Protein AF-A0A318SKE9-F1 (afdb_monomer)

Sequence (358 aa):
MLWLPKTLLYLGLALLLGGAVFRRFVSPEPRSPLRPLVVGALLVVVGALGTVTLTLSDLLGPFGLADFAEYLLSSSGGTAVLATLALTAAVLAFEGQPVRTWIPTGVAGALLLASVAEQGHGRQSILLLGLHVVHLAAMTAWIGAVVFLVGFPRDEATFWRGVERLSNLGLCSVAVLVATGLAATVLALPGVGALTGSTYGLALLVKLGFFGGVLLLAALNKLDFLKRRKLPQLRGALRVEAALLVSVLASSGVLATTAPPEVPAAALVTPFETTLGGRPVRGEFSLEPGGVLSARIEAEHAPSAVLHMTEHTMPPIQLTFTRTGSVYTARTRLWMSGAWKATVRVNDTATDVPLNVR

Secondary structure (DSSP, 8-state):
-THHHHHHHHHHHHHHHHHHHIIIII-SSTT--SHHHHHHHHHHHHHHHHHHHHHHHHHHSS--HHHHHHHHHHSHHHHHHHHHHHHHHHHHHHHTS-GGGHHHHHHHHHHHHHHHHHTTSSS--HHHHHHHHHHHHHHHHHHHHHHHHHHS---HHHHHHHHHHHHHHHHHHHHHHHHHHHHHHHHH-SSTTHHHHSHHHHHHHHHHHHHHHHHHHHHHHHHHHTT---HHHHHHHHHHHHHHHHHHHHHHHHHTTSPPP------EEEEEEEEETTEEEEEEEEEETTTEEEEEEE-SS--EEEEEESSS----EEEPPEEETTEEEEEEE--S-EEEEEEEEETTEEEEEEEEE-

pLDDT: mean 87.79, std 9.61, range [46.25, 98.12]

Solvent-accessible surface area (backbone atoms only — not comparable to full-atom values): 18666 Å² total; per-residue (Å²): 127,63,28,56,24,44,21,34,25,52,52,7,42,16,29,30,54,0,39,52,43,23,47,74,70,30,47,85,52,94,74,69,77,64,65,55,32,53,52,8,42,51,28,31,49,50,10,48,53,42,41,53,53,53,52,46,40,74,73,65,45,89,76,55,73,64,59,54,49,46,42,34,72,75,33,75,57,23,44,26,44,52,47,31,52,55,26,46,52,50,33,55,56,36,69,76,46,64,83,86,36,53,63,63,31,52,51,31,48,54,52,28,40,44,26,54,49,50,61,70,41,73,100,67,57,72,67,57,50,49,41,46,28,53,31,50,50,30,49,16,40,36,50,11,34,48,44,56,61,67,74,46,93,67,58,69,71,56,44,52,54,27,50,57,42,44,51,57,49,36,52,57,20,49,54,48,38,51,56,38,48,51,53,50,47,61,74,49,42,82,46,78,66,44,39,80,72,31,73,33,22,46,36,47,50,53,28,49,51,35,49,50,50,36,51,52,51,52,51,52,50,54,58,40,56,77,74,55,87,52,65,71,60,53,54,52,51,48,48,54,40,37,52,34,51,52,50,31,40,44,34,43,13,43,38,69,65,40,70,63,58,84,52,80,60,78,45,56,68,48,72,50,76,49,69,44,83,90,36,77,35,41,33,35,36,34,38,36,82,92,34,36,37,35,38,43,36,39,36,94,61,79,64,44,36,37,38,38,58,74,82,52,96,67,86,68,47,74,54,67,65,49,78,58,89,58,34,33,37,29,74,51,74,48,93,67,70,45,51,31,35,37,41,39,28,38,84,98,29,75,48,79,44,81,41,81,43,123

Radius of gyration: 26.22 Å; Cα contacts (8 Å, |Δi|>4): 534; chains: 1; bounding box: 71×37×75 Å

Structure (mmCIF, N/CA/C/O backbone):
data_AF-A0A318SKE9-F1
#
_entry.id   AF-A0A318SKE9-F1
#
loop_
_atom_site.group_PDB
_atom_site.id
_atom_site.type_symbol
_atom_site.label_atom_id
_atom_site.label_alt_id
_atom_site.label_comp_id
_atom_site.label_asym_id
_atom_site.label_entity_id
_atom_site.label_seq_id
_atom_site.pdbx_PDB_ins_code
_atom_site.Cartn_x
_atom_site.Cartn_y
_atom_site.Cartn_z
_atom_site.occupancy
_atom_site.B_iso_or_equiv
_atom_site.auth_seq_id
_atom_site.auth_comp_id
_atom_site.auth_asym_id
_atom_site.auth_atom_id
_atom_site.pdbx_PDB_model_num
ATOM 1 N N . MET A 1 1 ? 2.023 -15.550 -7.273 1.00 72.31 1 MET A N 1
ATOM 2 C CA . MET A 1 1 ? 1.195 -15.624 -6.036 1.00 72.31 1 MET A CA 1
ATOM 3 C C . MET A 1 1 ? 1.460 -14.471 -5.048 1.00 72.31 1 MET A C 1
ATOM 5 O O . MET A 1 1 ? 1.057 -14.542 -3.893 1.00 72.31 1 MET A O 1
ATOM 9 N N . LEU A 1 2 ? 2.072 -13.365 -5.490 1.00 85.19 2 LEU A N 1
ATOM 10 C CA . LEU A 1 2 ? 2.568 -12.294 -4.609 1.00 85.19 2 LEU A CA 1
ATOM 11 C C . LEU A 1 2 ? 1.478 -11.444 -3.926 1.00 85.19 2 LEU A C 1
ATOM 13 O O . LEU A 1 2 ? 1.755 -10.760 -2.940 1.00 85.19 2 LEU A O 1
ATOM 17 N N . TRP A 1 3 ? 0.236 -11.481 -4.418 1.00 89.38 3 TRP A N 1
ATOM 18 C CA . TRP A 1 3 ? -0.854 -10.651 -3.897 1.00 89.38 3 TRP A CA 1
ATOM 19 C C . TRP A 1 3 ? -1.235 -10.993 -2.448 1.00 89.38 3 TRP A C 1
ATOM 21 O O . TRP A 1 3 ? -1.651 -10.106 -1.699 1.00 89.38 3 TRP A O 1
ATOM 31 N N . LEU A 1 4 ? -1.072 -12.255 -2.026 1.00 94.50 4 LEU A N 1
ATOM 32 C CA . LEU A 1 4 ? -1.440 -12.697 -0.680 1.00 94.50 4 LEU A CA 1
ATOM 33 C C . LEU A 1 4 ? -0.503 -12.099 0.390 1.00 94.50 4 LEU A C 1
ATOM 35 O O . LEU A 1 4 ? -1.019 -11.419 1.279 1.00 94.50 4 LEU A O 1
ATOM 39 N N . PRO A 1 5 ? 0.840 -12.228 0.306 1.00 95.00 5 PRO A N 1
ATOM 40 C CA . PRO A 1 5 ? 1.744 -11.542 1.234 1.00 95.00 5 PRO A CA 1
ATOM 41 C C . PRO A 1 5 ? 1.544 -10.024 1.289 1.00 95.00 5 PRO A C 1
ATOM 43 O O . PRO A 1 5 ? 1.528 -9.453 2.379 1.00 95.00 5 PRO A O 1
ATOM 46 N N . LYS A 1 6 ? 1.306 -9.364 0.146 1.00 92.69 6 LYS A N 1
ATOM 47 C CA . LYS A 1 6 ? 1.011 -7.920 0.114 1.00 92.69 6 LYS A CA 1
ATOM 48 C C . LYS A 1 6 ? -0.302 -7.581 0.825 1.00 92.69 6 LYS A C 1
ATOM 50 O O . LYS A 1 6 ? -0.364 -6.599 1.559 1.00 92.69 6 LYS A O 1
ATOM 55 N N . THR A 1 7 ? -1.329 -8.416 0.679 1.00 95.25 7 THR A N 1
ATOM 56 C CA . THR A 1 7 ? -2.597 -8.255 1.409 1.00 95.25 7 THR A CA 1
ATOM 57 C C . THR A 1 7 ? -2.394 -8.394 2.917 1.00 95.25 7 THR A C 1
ATOM 59 O O . THR A 1 7 ? -2.885 -7.559 3.677 1.00 95.25 7 THR A O 1
ATOM 62 N N . LEU A 1 8 ? -1.637 -9.407 3.358 1.00 97.06 8 LEU A N 1
ATOM 63 C CA . LEU A 1 8 ? -1.304 -9.600 4.774 1.00 97.06 8 LEU A CA 1
ATOM 64 C C . LEU A 1 8 ? -0.514 -8.410 5.326 1.00 97.06 8 LEU A C 1
ATOM 66 O O . LEU A 1 8 ? -0.826 -7.929 6.412 1.00 97.06 8 LEU A O 1
ATOM 70 N N . LEU A 1 9 ? 0.441 -7.887 4.553 1.00 96.44 9 LEU A N 1
ATOM 71 C CA . LEU A 1 9 ? 1.212 -6.699 4.910 1.00 96.44 9 LEU A CA 1
ATOM 72 C C . LEU A 1 9 ? 0.300 -5.483 5.133 1.00 96.44 9 LEU A C 1
ATOM 74 O O . LEU A 1 9 ? 0.380 -4.839 6.177 1.00 96.44 9 LEU A O 1
ATOM 78 N N . TYR A 1 10 ? -0.609 -5.189 4.198 1.00 96.50 10 TYR A N 1
ATOM 79 C CA . TYR A 1 10 ? -1.535 -4.057 4.324 1.00 96.50 10 TYR A CA 1
ATOM 80 C C . TYR A 1 10 ? -2.538 -4.226 5.469 1.00 96.50 10 TYR A C 1
ATOM 82 O O . TYR A 1 10 ? -2.797 -3.267 6.200 1.00 96.50 10 TYR A O 1
ATOM 90 N N . LEU A 1 11 ? -3.067 -5.436 5.669 1.00 96.94 11 LEU A N 1
ATOM 91 C CA . LEU A 1 11 ? -3.945 -5.739 6.800 1.00 96.94 11 LEU A CA 1
ATOM 92 C C . LEU A 1 11 ? -3.201 -5.591 8.134 1.00 96.94 11 LEU A C 1
ATOM 94 O O . LEU A 1 11 ? -3.730 -5.013 9.083 1.00 96.94 11 LEU A O 1
ATOM 98 N N . GLY A 1 12 ? -1.955 -6.061 8.186 1.00 97.62 12 GLY A N 1
ATOM 99 C CA . GLY A 1 12 ? -1.084 -5.928 9.342 1.00 97.62 12 GLY A CA 1
ATOM 100 C C . GLY A 1 12 ? -0.808 -4.470 9.704 1.00 97.62 12 GLY A C 1
ATOM 101 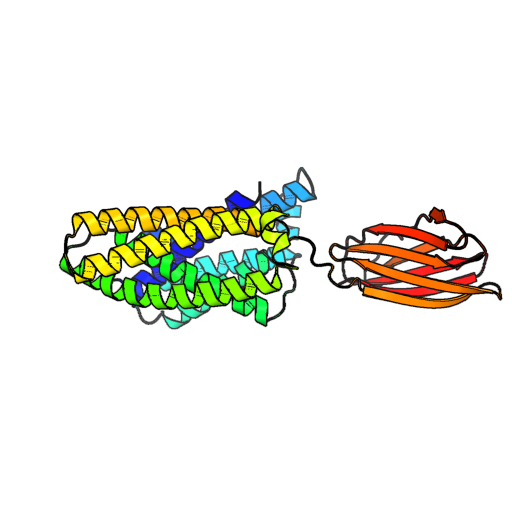O O . GLY A 1 12 ? -0.963 -4.090 10.865 1.00 97.62 12 GLY A O 1
ATOM 102 N N . LEU A 1 13 ? -0.495 -3.630 8.711 1.00 97.69 13 LEU A N 1
ATOM 103 C CA . LEU A 1 13 ? -0.314 -2.188 8.901 1.00 97.69 13 LEU A CA 1
ATOM 104 C C . LEU A 1 13 ? -1.590 -1.508 9.409 1.00 97.69 13 LEU A C 1
ATOM 106 O O . LEU A 1 13 ? -1.520 -0.696 10.333 1.00 97.69 13 LEU A O 1
ATOM 110 N N . ALA A 1 14 ? -2.753 -1.849 8.846 1.00 96.88 14 ALA A N 1
ATOM 111 C CA . ALA A 1 14 ? -4.034 -1.300 9.288 1.00 96.88 14 ALA A CA 1
ATOM 112 C C . ALA A 1 14 ? -4.342 -1.670 10.748 1.00 96.88 14 ALA A C 1
ATOM 114 O O . ALA A 1 14 ? -4.822 -0.830 11.509 1.00 96.88 14 ALA A O 1
ATOM 115 N N . LEU A 1 15 ? -4.019 -2.894 11.174 1.00 96.12 15 LEU A N 1
ATOM 116 C CA . LEU A 1 15 ? -4.206 -3.319 12.561 1.00 96.12 15 LEU A CA 1
ATOM 117 C C . LEU A 1 15 ? -3.187 -2.693 13.522 1.00 96.12 15 LEU A C 1
ATOM 119 O O . LEU A 1 15 ? -3.564 -2.259 14.610 1.00 96.12 15 LEU A O 1
ATOM 123 N N . LEU A 1 16 ? -1.913 -2.629 13.134 1.00 96.81 16 LEU A N 1
ATOM 124 C CA . LEU A 1 16 ? -0.840 -2.100 13.974 1.00 96.81 16 LEU A CA 1
ATOM 125 C C . LEU A 1 16 ? -0.928 -0.574 14.109 1.00 96.81 16 LEU A C 1
ATOM 127 O O . LEU A 1 16 ? -1.117 -0.056 15.210 1.00 96.81 16 LEU A O 1
ATOM 131 N N . LEU A 1 17 ? -0.818 0.147 12.991 1.00 96.56 17 LEU A N 1
ATOM 132 C CA . LEU A 1 17 ? -0.795 1.612 12.979 1.00 96.56 17 LEU A CA 1
ATOM 133 C C . LEU A 1 17 ? -2.188 2.192 13.193 1.00 96.56 17 LEU A C 1
ATOM 135 O O . LEU A 1 17 ? -2.357 3.137 13.959 1.00 96.56 17 LEU A O 1
ATOM 139 N N . GLY A 1 18 ? -3.208 1.595 12.583 1.00 94.44 18 GLY A N 1
ATOM 140 C CA . GLY A 1 18 ? -4.581 2.021 12.811 1.00 94.44 18 GLY A CA 1
ATOM 141 C C . GLY A 1 18 ? -5.070 1.714 14.229 1.00 94.44 18 GLY A C 1
ATOM 142 O O . GLY A 1 18 ? -5.798 2.517 14.807 1.00 94.44 18 GLY A O 1
ATOM 143 N N . GLY A 1 19 ? -4.596 0.628 14.850 1.00 92.38 19 GLY A N 1
ATOM 144 C CA . GLY A 1 19 ? -4.799 0.359 16.275 1.00 92.38 19 GLY A CA 1
ATOM 145 C C . GLY A 1 19 ? -4.128 1.393 17.182 1.00 92.38 19 GLY A C 1
ATOM 146 O O . GLY A 1 19 ? -4.748 1.872 18.133 1.00 92.38 19 GLY A O 1
ATOM 147 N N . ALA A 1 20 ? -2.893 1.791 16.863 1.00 92.44 20 ALA A N 1
ATOM 148 C CA . ALA A 1 20 ? -2.175 2.872 17.544 1.00 92.44 20 ALA A CA 1
ATOM 149 C C . ALA A 1 20 ? -2.909 4.224 17.430 1.00 92.44 20 ALA A C 1
ATOM 151 O O . ALA A 1 20 ? -3.081 4.937 18.424 1.00 92.44 20 ALA A O 1
ATOM 152 N N . VAL A 1 21 ? -3.406 4.563 16.235 1.00 92.56 21 VAL A N 1
ATOM 153 C CA . VAL A 1 21 ? -4.233 5.759 16.005 1.00 92.56 21 VAL A CA 1
ATOM 154 C C . VAL A 1 21 ? -5.536 5.669 16.796 1.00 92.56 21 VAL A C 1
ATOM 156 O O . VAL A 1 21 ? -5.894 6.609 17.508 1.00 92.56 21 VAL A O 1
ATOM 159 N N . PHE A 1 22 ? -6.223 4.526 16.734 1.00 91.50 22 PHE A N 1
ATOM 160 C CA . PHE A 1 22 ? -7.468 4.307 17.458 1.00 91.50 22 PHE A CA 1
ATOM 161 C C . PHE A 1 22 ? -7.273 4.509 18.963 1.00 91.50 22 PHE A C 1
ATOM 163 O O . PHE A 1 22 ? -8.028 5.253 19.581 1.00 91.50 22 PHE A O 1
ATOM 170 N N . ARG A 1 23 ? -6.234 3.906 19.549 1.00 88.75 23 ARG A N 1
ATOM 171 C CA . ARG A 1 23 ? -5.889 4.023 20.976 1.00 88.75 23 ARG A CA 1
ATOM 172 C C . ARG A 1 23 ? -5.718 5.462 21.440 1.00 88.75 23 ARG A C 1
ATOM 174 O O . ARG A 1 23 ? -6.175 5.794 22.528 1.00 88.75 23 ARG A O 1
ATOM 181 N N . ARG A 1 24 ? -5.051 6.293 20.636 1.00 87.06 24 ARG A N 1
ATOM 182 C CA . ARG A 1 24 ? -4.678 7.658 21.029 1.00 87.06 24 ARG A CA 1
ATOM 183 C C . ARG A 1 24 ? -5.735 8.706 20.706 1.00 87.06 24 ARG A C 1
ATOM 185 O O . ARG A 1 24 ? -5.899 9.643 21.478 1.00 87.06 24 ARG A O 1
ATOM 192 N N . PHE A 1 25 ? -6.433 8.562 19.581 1.00 87.69 25 PHE A N 1
ATOM 193 C CA . PHE A 1 25 ? -7.265 9.637 19.032 1.00 87.69 25 PHE A CA 1
ATOM 194 C C . PHE A 1 25 ? -8.758 9.306 18.986 1.00 87.69 25 PHE A C 1
ATOM 196 O O . PHE A 1 25 ? -9.581 10.219 18.999 1.00 87.69 25 PHE A O 1
ATOM 203 N N . VAL A 1 26 ? -9.133 8.023 18.960 1.00 87.75 26 VAL A N 1
ATOM 204 C CA . VAL A 1 26 ? -10.538 7.606 18.799 1.00 87.75 26 VAL A CA 1
ATOM 205 C C . VAL A 1 26 ? -11.100 7.044 20.100 1.00 87.75 26 VAL A C 1
ATOM 207 O O . VAL A 1 26 ? -12.134 7.515 20.574 1.00 87.75 26 VAL A O 1
ATOM 210 N N . SER A 1 27 ? -10.400 6.090 20.714 1.00 83.19 27 SER A N 1
ATOM 211 C CA . SER A 1 27 ? -10.796 5.428 21.953 1.00 83.19 27 SER A CA 1
ATOM 212 C C . SER A 1 27 ? -11.010 6.454 23.069 1.00 83.19 27 SER A C 1
ATOM 214 O O . SER A 1 27 ? -10.100 7.220 23.390 1.00 83.19 27 SER A O 1
ATOM 216 N N . PRO A 1 28 ? -12.195 6.487 23.696 1.00 70.88 28 PRO A N 1
ATOM 217 C CA . PRO A 1 28 ? -12.402 7.264 24.914 1.00 70.88 28 PRO A CA 1
ATOM 218 C C . PRO A 1 28 ? -11.744 6.603 26.134 1.00 70.88 28 PRO A C 1
ATOM 220 O O . PRO A 1 28 ? -11.578 7.252 27.163 1.00 70.88 28 PRO A O 1
ATOM 223 N N . GLU A 1 29 ? -11.379 5.323 26.020 1.00 72.50 29 GLU A N 1
ATOM 224 C CA . GLU A 1 29 ? -10.747 4.540 27.077 1.00 72.50 29 GLU A CA 1
ATOM 225 C C . GLU A 1 29 ? -9.224 4.449 26.874 1.00 72.50 29 GLU A C 1
ATOM 227 O O . GLU A 1 29 ? -8.785 4.081 25.777 1.00 72.50 29 GLU A O 1
ATOM 232 N N . PRO A 1 30 ? -8.406 4.685 27.920 1.00 58.12 30 PRO A N 1
ATOM 233 C CA . PRO A 1 30 ? -6.942 4.674 27.819 1.00 58.12 30 PRO A CA 1
ATOM 234 C C . PRO A 1 30 ? -6.309 3.305 27.513 1.00 58.12 30 PRO A C 1
ATOM 236 O O . PRO A 1 30 ? -5.123 3.243 27.198 1.00 58.12 30 PRO A O 1
ATOM 239 N N . ARG A 1 31 ? -7.046 2.192 27.659 1.00 63.34 31 ARG A N 1
ATOM 240 C CA . ARG A 1 31 ? -6.479 0.829 27.648 1.00 63.34 31 ARG A CA 1
ATOM 241 C C . ARG A 1 31 ? -7.266 -0.153 26.781 1.00 63.34 31 ARG A C 1
ATOM 243 O O . ARG A 1 31 ? -7.686 -1.205 27.251 1.00 63.34 31 ARG A O 1
ATOM 250 N N . SER A 1 32 ? -7.419 0.141 25.490 1.00 68.50 32 SER A N 1
ATOM 251 C CA . SER A 1 32 ? -7.791 -0.932 24.552 1.00 68.50 32 SER A CA 1
ATOM 252 C C . SER A 1 32 ? -6.717 -2.047 24.572 1.00 68.50 32 SER A C 1
ATOM 254 O O . SER A 1 32 ? -5.566 -1.785 24.944 1.00 68.50 32 SER A O 1
ATOM 256 N N . PRO A 1 33 ? -7.040 -3.306 24.243 1.00 77.75 33 PRO A N 1
ATOM 257 C CA . PRO A 1 33 ? -6.072 -4.397 24.336 1.00 77.75 33 PRO A CA 1
ATOM 258 C C . PRO A 1 33 ? -4.966 -4.274 23.279 1.00 77.75 33 PRO A C 1
ATOM 260 O O . PRO A 1 33 ? -5.215 -3.883 22.143 1.00 77.75 33 PRO A O 1
ATOM 263 N N . LEU A 1 34 ? -3.737 -4.661 23.641 1.00 85.44 34 LEU A N 1
ATOM 264 C CA . LEU A 1 34 ? -2.585 -4.696 22.723 1.00 85.44 34 LEU A CA 1
ATOM 265 C C . LEU A 1 34 ? -2.624 -5.886 21.751 1.00 85.44 34 LEU A C 1
ATOM 267 O O . LEU A 1 34 ? -1.946 -5.870 20.729 1.00 85.44 34 LEU A O 1
ATOM 271 N N . ARG A 1 35 ? -3.428 -6.919 22.044 1.00 89.56 35 ARG A N 1
ATOM 272 C CA . ARG A 1 35 ? -3.473 -8.174 21.272 1.00 89.56 35 ARG A CA 1
ATOM 273 C C . ARG A 1 35 ? -3.639 -7.975 19.754 1.00 89.56 35 ARG A C 1
ATOM 275 O O . ARG A 1 35 ? -2.890 -8.607 19.018 1.00 89.56 35 ARG A O 1
ATOM 282 N N . PRO A 1 36 ? -4.531 -7.106 19.244 1.00 90.50 36 PRO A N 1
ATOM 283 C CA . PRO A 1 36 ? -4.676 -6.936 17.797 1.00 90.50 36 PRO A CA 1
ATOM 284 C C . PRO A 1 36 ? -3.505 -6.200 17.158 1.00 90.50 36 PRO A C 1
A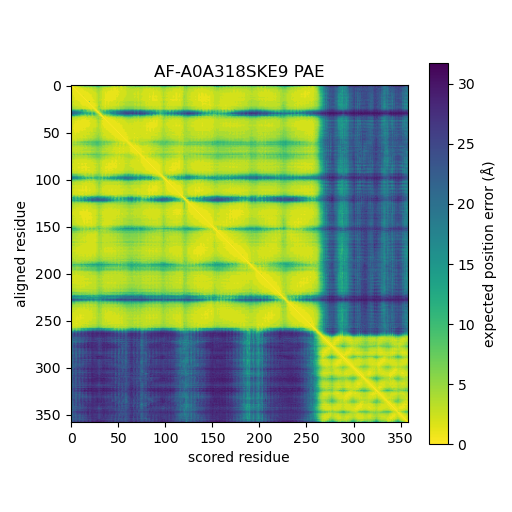TOM 286 O O . PRO A 1 36 ? -3.245 -6.418 15.983 1.00 90.50 36 PRO A O 1
ATOM 289 N N . LEU A 1 37 ? -2.789 -5.359 17.913 1.00 93.50 37 LEU A N 1
ATOM 290 C CA . LEU A 1 37 ? -1.568 -4.730 17.416 1.00 93.50 37 LEU A CA 1
ATOM 291 C C . LEU A 1 37 ? -0.489 -5.799 17.228 1.00 93.50 37 LEU A C 1
ATOM 293 O O . LEU A 1 37 ? 0.197 -5.790 16.214 1.00 93.50 37 LEU A O 1
ATOM 297 N N . VAL A 1 38 ? -0.387 -6.759 18.158 1.00 95.56 38 VAL A N 1
ATOM 298 C CA . VAL A 1 38 ? 0.517 -7.915 18.028 1.00 95.56 38 VAL A CA 1
ATOM 299 C C . VAL A 1 38 ? 0.139 -8.772 16.820 1.00 95.56 38 VAL A C 1
ATOM 301 O O . VAL A 1 38 ? 1.012 -9.122 16.033 1.00 95.56 38 VAL A O 1
ATOM 304 N N . VAL A 1 39 ? -1.152 -9.056 16.617 1.00 96.25 39 VAL A N 1
ATOM 305 C CA . VAL A 1 39 ? -1.626 -9.745 15.401 1.00 96.25 39 VAL A CA 1
ATOM 306 C C . VAL A 1 39 ? -1.259 -8.945 14.148 1.00 96.25 39 VAL A C 1
ATOM 308 O O . VAL A 1 39 ? -0.741 -9.515 13.194 1.00 96.25 39 VAL A O 1
ATOM 311 N N . GLY A 1 40 ? -1.462 -7.626 14.164 1.00 97.06 40 GLY A N 1
ATOM 312 C CA . GLY A 1 40 ? -1.077 -6.737 13.072 1.00 97.06 40 GLY A CA 1
ATOM 313 C C . GLY A 1 40 ? 0.415 -6.809 12.754 1.00 97.06 40 GLY A C 1
ATOM 314 O O . GLY A 1 40 ? 0.789 -6.997 11.602 1.00 97.06 40 GLY A O 1
ATOM 315 N N . ALA A 1 41 ? 1.269 -6.753 13.773 1.00 97.56 41 ALA A N 1
ATOM 316 C CA . ALA A 1 41 ? 2.710 -6.898 13.615 1.00 97.56 41 ALA A CA 1
ATOM 317 C C . ALA A 1 41 ? 3.104 -8.265 13.044 1.00 97.56 41 ALA A C 1
ATOM 319 O O . ALA A 1 41 ? 3.904 -8.318 12.115 1.00 97.56 41 ALA A O 1
ATOM 320 N N . LEU A 1 42 ? 2.516 -9.362 13.532 1.00 98.06 42 LEU A N 1
ATOM 321 C CA . LEU A 1 42 ? 2.765 -10.698 12.980 1.00 98.06 42 LEU A CA 1
ATOM 322 C C . LEU A 1 42 ? 2.378 -10.775 11.498 1.00 98.06 42 LEU A C 1
ATOM 324 O O . LEU A 1 42 ? 3.135 -11.318 10.700 1.00 98.06 42 LEU A O 1
ATOM 328 N N . LEU A 1 43 ? 1.246 -10.181 11.110 1.00 98.12 43 LEU A N 1
ATOM 329 C CA . LEU A 1 43 ? 0.829 -10.103 9.709 1.00 98.12 43 LEU A CA 1
ATOM 330 C C . LEU A 1 43 ? 1.785 -9.259 8.856 1.00 98.12 43 LEU A C 1
ATOM 332 O O . LEU A 1 43 ? 2.063 -9.642 7.721 1.00 98.12 43 LEU A O 1
ATOM 336 N N . VAL A 1 44 ? 2.332 -8.161 9.394 1.00 98.06 44 VAL A N 1
ATOM 337 C CA . VAL A 1 44 ? 3.386 -7.379 8.722 1.00 98.06 44 VAL A CA 1
ATOM 338 C C . VAL A 1 44 ? 4.633 -8.232 8.503 1.00 98.06 44 VAL A C 1
ATOM 340 O O . VAL A 1 44 ? 5.139 -8.273 7.385 1.00 98.06 44 VAL A O 1
ATOM 343 N N . VAL A 1 45 ? 5.101 -8.951 9.529 1.00 97.44 45 VAL A N 1
ATOM 344 C CA . VAL A 1 45 ? 6.283 -9.824 9.432 1.00 97.44 45 VAL A CA 1
ATOM 345 C C . VAL A 1 45 ? 6.066 -10.922 8.390 1.00 97.44 45 VAL A C 1
ATOM 347 O O . VAL A 1 45 ? 6.888 -11.085 7.490 1.00 97.44 45 VAL A O 1
ATOM 350 N N . VAL A 1 46 ? 4.941 -11.638 8.468 1.00 97.62 46 VAL A N 1
ATOM 351 C CA . VAL A 1 46 ? 4.600 -12.714 7.525 1.00 97.62 46 VAL A CA 1
ATOM 352 C C . VAL A 1 46 ? 4.432 -12.170 6.106 1.00 97.62 46 VAL A C 1
ATOM 354 O O . VAL A 1 46 ? 4.932 -12.772 5.160 1.00 97.62 46 VAL A O 1
ATOM 357 N N . GLY A 1 47 ? 3.777 -11.020 5.935 1.00 96.62 47 GLY A N 1
ATOM 358 C CA . GLY A 1 47 ? 3.597 -10.388 4.629 1.00 96.62 47 GLY A CA 1
ATOM 359 C C . GLY A 1 47 ? 4.912 -9.909 4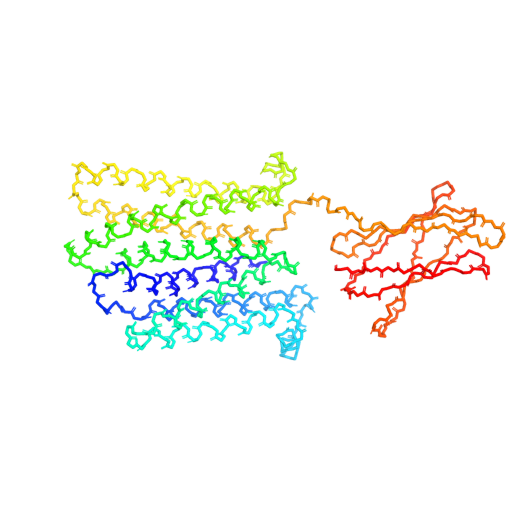.005 1.00 96.62 47 GLY A C 1
ATOM 360 O O . GLY A 1 47 ? 5.150 -10.131 2.816 1.00 96.62 47 GLY A O 1
ATOM 361 N N . ALA A 1 48 ? 5.796 -9.300 4.799 1.00 94.56 48 ALA A N 1
ATOM 362 C CA . ALA A 1 48 ? 7.093 -8.814 4.334 1.00 94.56 48 ALA A CA 1
ATOM 363 C C . ALA A 1 48 ? 8.035 -9.974 3.969 1.00 94.56 48 ALA A C 1
ATOM 365 O O . ALA A 1 48 ? 8.525 -10.039 2.841 1.00 94.56 48 ALA A O 1
ATOM 366 N N . LEU A 1 49 ? 8.222 -10.941 4.874 1.00 94.69 49 LEU A N 1
ATOM 367 C CA . LEU A 1 49 ? 9.073 -12.111 4.624 1.00 94.69 49 LEU A CA 1
ATOM 368 C C . LEU A 1 49 ? 8.494 -13.021 3.535 1.00 94.69 49 LEU A C 1
ATOM 370 O O . LEU A 1 49 ? 9.241 -13.543 2.709 1.00 94.69 49 LEU A O 1
ATOM 374 N N . GLY A 1 50 ? 7.169 -13.173 3.482 1.00 94.81 50 GLY A N 1
ATOM 375 C CA . GLY A 1 50 ? 6.487 -13.912 2.422 1.00 94.81 50 GLY A CA 1
ATOM 376 C C . GLY A 1 50 ? 6.686 -13.275 1.046 1.00 94.81 50 GLY A C 1
ATOM 377 O O . GLY A 1 50 ? 6.851 -13.995 0.067 1.00 94.81 50 GLY A O 1
ATOM 378 N N . THR A 1 51 ? 6.747 -11.939 0.969 1.00 91.12 51 THR A N 1
ATOM 379 C CA . THR A 1 51 ? 7.085 -11.239 -0.282 1.00 91.12 51 THR A CA 1
ATOM 380 C C . THR A 1 51 ? 8.501 -11.597 -0.727 1.00 91.12 51 THR A C 1
ATOM 382 O O . THR A 1 51 ? 8.674 -12.013 -1.864 1.00 91.12 51 THR A O 1
ATOM 385 N N . VAL A 1 52 ? 9.494 -11.522 0.166 1.00 91.25 52 VAL A N 1
ATOM 386 C CA . VAL A 1 52 ? 10.887 -11.900 -0.151 1.00 91.25 52 VAL A CA 1
ATOM 387 C C . VAL A 1 52 ? 10.987 -13.357 -0.597 1.00 91.25 52 VAL A C 1
ATOM 389 O O . VAL A 1 52 ? 11.596 -13.649 -1.619 1.00 91.25 52 VAL A O 1
ATOM 392 N N . THR A 1 53 ? 10.344 -14.258 0.145 1.00 92.44 53 THR A N 1
ATOM 393 C CA . THR A 1 53 ? 10.352 -15.704 -0.115 1.00 92.44 53 THR A CA 1
ATOM 394 C C . THR A 1 53 ? 9.815 -16.018 -1.508 1.00 92.44 53 THR A C 1
ATOM 396 O O . THR A 1 53 ? 10.452 -16.742 -2.267 1.00 92.44 53 THR A O 1
ATOM 399 N N . LEU A 1 54 ? 8.652 -15.462 -1.863 1.00 90.88 54 LEU A N 1
ATOM 400 C CA . LEU A 1 54 ? 8.054 -15.695 -3.176 1.00 90.88 54 LEU A CA 1
ATOM 401 C C . LEU A 1 54 ? 8.854 -15.022 -4.294 1.00 90.88 54 LEU A C 1
ATOM 403 O O . LEU A 1 54 ? 9.031 -15.633 -5.338 1.00 90.88 54 LEU A O 1
ATOM 407 N N . THR A 1 55 ? 9.392 -13.820 -4.067 1.00 87.06 55 THR A N 1
ATOM 408 C CA . THR A 1 55 ? 10.271 -13.160 -5.042 1.00 87.06 55 THR A CA 1
ATOM 409 C C . THR A 1 55 ? 11.517 -13.999 -5.324 1.00 87.06 55 THR A C 1
ATOM 411 O O . THR A 1 55 ? 11.854 -14.210 -6.481 1.00 87.06 55 THR A O 1
ATOM 414 N N . LEU A 1 56 ? 12.189 -14.522 -4.295 1.00 86.12 56 LEU A N 1
ATOM 415 C CA . LEU A 1 56 ? 13.361 -15.383 -4.481 1.00 86.12 56 LEU A CA 1
ATOM 416 C C . LEU A 1 56 ? 13.007 -16.709 -5.148 1.00 86.12 56 LEU A C 1
ATOM 418 O O . LEU A 1 56 ? 13.737 -17.147 -6.031 1.00 86.12 56 LEU A O 1
ATOM 422 N N . SER A 1 57 ? 11.871 -17.308 -4.786 1.00 88.88 57 SER A N 1
ATOM 423 C CA . SER A 1 57 ? 11.373 -18.513 -5.453 1.00 88.88 57 SER A CA 1
ATOM 424 C C . SER A 1 57 ? 11.113 -18.279 -6.942 1.00 88.88 57 SER A C 1
ATOM 426 O O . SER A 1 57 ? 11.427 -19.148 -7.751 1.00 88.88 57 SER A O 1
ATOM 428 N N . ASP A 1 58 ? 10.541 -17.127 -7.303 1.00 85.06 58 ASP A N 1
ATOM 429 C CA . ASP A 1 58 ? 10.256 -16.763 -8.694 1.00 85.06 58 ASP A CA 1
ATOM 430 C C . ASP A 1 58 ? 11.552 -16.455 -9.476 1.00 85.06 58 ASP A C 1
ATOM 432 O O . ASP A 1 58 ? 11.612 -16.697 -10.680 1.00 85.06 58 ASP A O 1
ATOM 436 N N . LEU A 1 59 ? 12.593 -15.938 -8.807 1.00 80.62 59 LEU A N 1
ATOM 437 C CA . LEU A 1 59 ? 13.866 -15.552 -9.430 1.00 80.62 59 LEU A CA 1
ATOM 438 C C . LEU A 1 59 ? 14.873 -16.702 -9.565 1.00 80.62 59 LEU A C 1
ATOM 440 O O . LEU A 1 59 ? 15.528 -16.819 -10.598 1.00 80.62 59 LEU A O 1
ATOM 444 N N . LEU A 1 60 ? 15.037 -17.509 -8.517 1.00 82.00 60 LEU A N 1
ATOM 445 C CA . LEU A 1 60 ? 16.115 -18.499 -8.393 1.00 82.00 60 LEU A CA 1
ATOM 446 C C . LEU A 1 60 ? 15.607 -19.948 -8.443 1.00 82.00 60 LEU A C 1
ATOM 448 O O . LEU A 1 60 ? 16.405 -20.872 -8.589 1.00 82.00 60 LEU A O 1
ATOM 452 N N . GLY A 1 61 ? 14.294 -20.174 -8.324 1.00 87.88 61 GLY A N 1
ATOM 453 C CA . GLY A 1 61 ? 13.750 -21.511 -8.094 1.00 87.88 61 GLY A CA 1
ATOM 454 C C . GLY A 1 61 ? 14.066 -21.986 -6.666 1.00 87.88 61 GLY A C 1
ATOM 455 O O . GLY A 1 61 ? 13.806 -21.244 -5.718 1.00 87.88 61 GLY A O 1
ATOM 456 N N . PRO A 1 62 ? 14.589 -23.211 -6.461 1.00 89.06 62 PRO A N 1
ATOM 457 C CA . PRO A 1 62 ? 15.052 -23.650 -5.145 1.00 89.06 62 PRO A CA 1
ATOM 458 C C . PRO A 1 62 ? 16.198 -22.763 -4.638 1.00 89.06 62 PRO A C 1
ATOM 460 O O . PRO A 1 62 ? 17.261 -22.718 -5.250 1.00 89.06 62 PRO A O 1
ATOM 463 N N . PHE A 1 63 ? 15.994 -22.093 -3.504 1.00 91.00 63 PHE A N 1
ATOM 464 C CA . PHE A 1 63 ? 16.988 -21.223 -2.871 1.00 91.00 63 PHE A CA 1
ATOM 465 C C . PHE A 1 63 ? 17.282 -21.668 -1.434 1.00 91.00 63 PHE A C 1
ATOM 467 O O . PHE A 1 63 ? 16.456 -22.308 -0.774 1.00 91.00 63 PHE A O 1
ATOM 474 N N . GLY A 1 64 ? 18.474 -21.333 -0.946 1.00 92.50 64 GLY A N 1
ATOM 475 C CA . GLY A 1 64 ? 18.923 -21.618 0.410 1.00 92.50 64 GLY A CA 1
ATOM 476 C C . GLY A 1 64 ? 18.839 -20.415 1.353 1.00 92.50 64 GLY A C 1
ATOM 477 O O . GLY A 1 64 ? 18.515 -19.288 0.981 1.00 92.50 64 GLY A O 1
ATOM 478 N N . LEU A 1 65 ? 19.202 -20.651 2.615 1.00 93.44 65 LEU A N 1
ATOM 479 C CA . LEU A 1 65 ? 19.312 -19.605 3.641 1.00 93.44 65 LEU A CA 1
ATOM 480 C C . LEU A 1 65 ? 20.347 -18.524 3.283 1.00 93.44 65 LEU A C 1
ATOM 482 O O . LEU A 1 65 ? 20.170 -17.371 3.669 1.00 93.44 65 LEU A O 1
ATOM 486 N N . ALA A 1 66 ? 21.401 -18.891 2.546 1.00 91.69 66 ALA A N 1
ATOM 487 C CA . ALA A 1 66 ? 22.430 -17.961 2.087 1.00 91.69 66 ALA A CA 1
ATOM 488 C C . ALA A 1 66 ? 21.865 -16.945 1.085 1.00 91.69 66 ALA A C 1
ATOM 490 O O . ALA A 1 66 ? 22.005 -15.750 1.318 1.00 91.69 66 ALA A O 1
ATOM 491 N N . ASP A 1 67 ? 21.135 -17.403 0.062 1.00 87.31 67 ASP A N 1
ATOM 492 C CA . ASP A 1 67 ? 20.494 -16.530 -0.934 1.00 87.31 67 ASP A CA 1
ATOM 493 C C . ASP A 1 67 ? 19.476 -15.589 -0.276 1.00 87.31 67 ASP A C 1
ATOM 495 O O . ASP A 1 67 ? 19.377 -14.407 -0.605 1.00 87.31 67 ASP A O 1
ATOM 499 N N . PHE A 1 68 ? 18.736 -16.105 0.712 1.00 89.88 68 PHE A N 1
ATOM 500 C CA . PHE A 1 68 ? 17.778 -15.316 1.480 1.00 89.88 68 PHE A CA 1
ATOM 501 C C . PHE A 1 68 ? 18.461 -14.203 2.286 1.00 89.88 68 PHE A C 1
ATOM 503 O O . PHE A 1 68 ? 18.004 -13.057 2.283 1.00 89.88 68 PHE A O 1
ATOM 510 N N . ALA A 1 69 ? 19.564 -14.526 2.967 1.00 91.38 69 ALA A N 1
ATOM 511 C CA . ALA A 1 69 ? 20.346 -13.556 3.726 1.00 91.38 69 ALA A CA 1
ATOM 512 C C . ALA A 1 69 ? 21.028 -12.532 2.808 1.00 91.38 69 ALA A C 1
ATOM 514 O O . ALA A 1 69 ? 20.982 -11.336 3.092 1.00 91.38 69 ALA A O 1
ATOM 515 N N . GLU A 1 70 ? 21.605 -12.983 1.694 1.00 86.44 70 GLU A N 1
ATOM 516 C CA . GLU A 1 70 ? 22.232 -12.119 0.696 1.00 86.44 70 GLU A CA 1
ATOM 517 C C . GLU A 1 70 ? 21.217 -11.143 0.101 1.00 86.44 70 GLU A C 1
ATOM 519 O O . GLU A 1 70 ? 21.472 -9.942 0.065 1.00 86.44 70 GLU A O 1
ATOM 524 N N . TYR A 1 71 ? 20.019 -11.607 -0.260 1.00 85.50 71 TYR A N 1
ATOM 525 C CA . TYR A 1 71 ? 18.961 -10.714 -0.721 1.00 85.50 71 TYR A CA 1
ATOM 526 C C . TYR A 1 71 ? 18.589 -9.674 0.339 1.00 85.50 71 TYR A C 1
ATOM 528 O O . TYR A 1 71 ? 18.471 -8.489 0.020 1.00 85.50 71 TYR A O 1
ATOM 536 N N . LEU A 1 72 ? 18.411 -10.084 1.599 1.00 88.62 72 LEU A N 1
ATOM 537 C CA . LEU A 1 72 ? 18.033 -9.169 2.680 1.00 88.62 72 LEU A CA 1
ATOM 538 C C . LEU A 1 72 ? 19.097 -8.101 2.966 1.00 88.62 72 LEU A C 1
ATOM 540 O O . LEU A 1 72 ? 18.741 -6.966 3.277 1.00 88.62 72 LEU A O 1
ATOM 544 N N . LEU A 1 73 ? 20.377 -8.457 2.877 1.00 88.69 73 LEU A N 1
ATOM 545 C CA . LEU A 1 73 ? 21.490 -7.587 3.263 1.00 88.69 73 LEU A CA 1
ATOM 546 C C . LEU A 1 73 ? 22.034 -6.753 2.100 1.00 88.69 73 LEU A C 1
ATOM 548 O O . LEU A 1 73 ? 22.446 -5.614 2.315 1.00 88.69 73 LEU A O 1
ATOM 552 N N . SER A 1 74 ? 22.024 -7.301 0.886 1.00 80.31 74 SER A N 1
ATOM 553 C CA . SER A 1 74 ? 22.691 -6.706 -0.276 1.00 80.31 74 SER A CA 1
ATOM 554 C C . SER A 1 74 ? 21.733 -5.971 -1.212 1.00 80.31 74 SER A C 1
ATOM 556 O O . SER A 1 74 ? 22.173 -5.126 -1.989 1.00 80.31 74 SER A O 1
ATOM 558 N N . SER A 1 75 ? 20.425 -6.252 -1.155 1.00 81.94 75 SER A N 1
ATOM 559 C CA . SER A 1 75 ? 19.445 -5.586 -2.019 1.00 81.94 75 SER A CA 1
ATOM 560 C C . SER A 1 75 ? 18.745 -4.410 -1.328 1.00 81.94 75 SER A C 1
ATOM 562 O O . SER A 1 75 ? 18.486 -4.410 -0.121 1.00 81.94 75 SER A O 1
ATOM 564 N N . SER A 1 76 ? 18.363 -3.401 -2.114 1.00 78.81 76 SER A N 1
ATOM 565 C CA . SER A 1 76 ? 17.546 -2.280 -1.630 1.00 78.81 76 SER A CA 1
ATOM 566 C C . SER A 1 76 ? 16.180 -2.743 -1.107 1.00 78.81 76 SER A C 1
ATOM 568 O O . SER A 1 76 ? 15.716 -2.269 -0.072 1.00 78.81 76 SER A O 1
ATOM 570 N N . GLY A 1 77 ? 15.558 -3.727 -1.766 1.00 79.81 77 GLY A N 1
ATOM 571 C CA . GLY A 1 77 ? 14.306 -4.330 -1.304 1.00 79.81 77 GLY A CA 1
ATOM 572 C C . GLY A 1 77 ? 14.471 -5.086 0.018 1.00 79.81 77 GLY A C 1
ATOM 573 O O . GLY A 1 77 ? 13.614 -5.001 0.896 1.00 79.81 77 GLY A O 1
ATOM 574 N N . GLY A 1 78 ? 15.595 -5.781 0.185 1.00 85.12 78 GLY A N 1
ATOM 575 C CA . GLY A 1 78 ? 15.962 -6.488 1.405 1.00 85.12 78 GLY A CA 1
ATOM 576 C C . GLY A 1 78 ? 16.148 -5.564 2.604 1.00 85.12 78 GLY A C 1
ATOM 577 O O . GLY A 1 78 ? 15.534 -5.772 3.653 1.00 85.12 78 GLY A O 1
ATOM 578 N N . THR A 1 79 ? 16.909 -4.483 2.427 1.00 85.69 79 THR A N 1
ATOM 579 C CA . THR A 1 79 ? 17.120 -3.488 3.491 1.00 85.69 79 THR A CA 1
ATOM 580 C C . THR A 1 79 ? 15.821 -2.776 3.878 1.00 85.69 79 THR A C 1
ATOM 582 O O . THR A 1 79 ? 15.582 -2.543 5.066 1.00 85.69 79 THR A O 1
ATOM 585 N N . ALA A 1 80 ? 14.922 -2.517 2.921 1.00 89.38 80 ALA A N 1
ATOM 586 C CA . ALA A 1 80 ? 13.586 -1.994 3.202 1.00 89.38 80 ALA A CA 1
ATOM 587 C C . ALA A 1 80 ? 12.726 -2.976 4.022 1.00 89.38 80 ALA A C 1
ATOM 589 O O . ALA A 1 80 ? 11.994 -2.552 4.918 1.00 89.38 80 ALA A O 1
ATOM 590 N N . VAL A 1 81 ? 12.837 -4.287 3.773 1.00 92.25 81 VAL A N 1
ATOM 591 C CA . VAL A 1 81 ? 12.176 -5.321 4.588 1.00 92.25 81 VAL A CA 1
ATOM 592 C C . VAL A 1 81 ? 12.746 -5.347 6.004 1.00 92.25 81 VAL A C 1
ATOM 594 O O . VAL A 1 81 ? 11.972 -5.322 6.960 1.00 92.25 81 VAL A O 1
ATOM 597 N N . LEU A 1 82 ? 14.071 -5.317 6.169 1.00 94.31 82 LEU A N 1
ATOM 598 C CA . LEU A 1 82 ? 14.705 -5.253 7.493 1.00 94.31 82 LEU A CA 1
ATOM 599 C C . LEU A 1 82 ? 14.259 -4.013 8.281 1.00 94.31 82 LEU A C 1
ATOM 601 O O . LEU A 1 82 ? 13.899 -4.127 9.455 1.00 94.31 82 LEU A O 1
ATOM 605 N N . ALA A 1 83 ? 14.202 -2.848 7.627 1.00 94.94 83 ALA A N 1
ATOM 606 C CA . ALA A 1 83 ? 13.676 -1.624 8.223 1.00 94.94 83 ALA A CA 1
ATOM 607 C C . ALA A 1 83 ? 12.211 -1.792 8.653 1.00 94.94 83 ALA A C 1
ATOM 609 O O . ALA A 1 83 ? 11.858 -1.452 9.782 1.00 94.94 83 ALA A O 1
ATOM 610 N N . THR A 1 84 ? 11.365 -2.393 7.811 1.00 96.38 84 THR A N 1
ATOM 611 C CA . THR A 1 84 ? 9.971 -2.709 8.154 1.00 96.38 84 THR A CA 1
ATOM 612 C C . THR A 1 84 ? 9.860 -3.606 9.386 1.00 96.38 84 THR A C 1
ATOM 614 O O . THR A 1 84 ? 9.032 -3.326 10.255 1.00 96.38 84 THR A O 1
ATOM 617 N N . LEU A 1 85 ? 10.691 -4.644 9.517 1.00 97.00 85 LEU A N 1
ATOM 618 C CA . LEU A 1 85 ? 10.686 -5.525 10.691 1.00 97.00 85 LEU A CA 1
ATOM 619 C C . LEU A 1 85 ? 11.109 -4.775 11.964 1.00 97.00 85 LEU A C 1
ATOM 621 O O . LEU A 1 85 ? 10.414 -4.839 12.981 1.00 97.00 85 LEU A O 1
ATOM 625 N N . ALA A 1 86 ? 12.204 -4.013 11.894 1.00 97.38 86 ALA A N 1
ATOM 626 C CA . ALA A 1 86 ? 12.713 -3.237 13.022 1.00 97.38 86 ALA A CA 1
ATOM 627 C C . ALA A 1 86 ? 11.713 -2.163 13.484 1.00 97.38 86 ALA A C 1
ATOM 629 O O . ALA A 1 86 ? 11.437 -2.028 14.676 1.00 97.38 86 ALA A O 1
ATOM 630 N N . LEU A 1 87 ? 11.114 -1.431 12.543 1.00 97.81 87 LEU A N 1
ATOM 631 C CA . LEU A 1 87 ? 10.148 -0.372 12.837 1.00 97.81 87 LEU A CA 1
ATOM 632 C C . LEU A 1 87 ? 8.813 -0.932 13.342 1.00 97.81 87 LEU A C 1
ATOM 634 O O . LEU A 1 87 ? 8.193 -0.333 14.218 1.00 97.81 87 LEU A O 1
ATOM 638 N N . THR A 1 88 ? 8.404 -2.113 12.873 1.00 97.75 88 THR A N 1
ATOM 639 C CA . THR A 1 88 ? 7.251 -2.845 13.422 1.00 97.75 88 THR A CA 1
ATOM 640 C C . THR A 1 88 ? 7.463 -3.184 14.897 1.00 97.75 88 THR A C 1
ATOM 642 O O . THR A 1 88 ? 6.589 -2.919 15.728 1.00 97.75 88 THR A O 1
ATOM 645 N N . ALA A 1 89 ? 8.641 -3.713 15.244 1.00 96.44 89 ALA A N 1
ATOM 646 C CA . ALA A 1 89 ? 9.006 -3.990 16.630 1.00 96.44 89 ALA A CA 1
ATOM 647 C C . ALA A 1 89 ? 9.062 -2.704 17.474 1.00 96.44 89 ALA A C 1
ATOM 649 O O . ALA A 1 89 ? 8.541 -2.685 18.590 1.00 96.44 89 ALA A O 1
ATOM 650 N N . ALA A 1 90 ? 9.617 -1.613 16.932 1.00 95.75 90 ALA A N 1
ATOM 651 C CA . ALA A 1 90 ? 9.682 -0.321 17.614 1.00 95.75 90 ALA A CA 1
ATOM 652 C C . ALA A 1 90 ? 8.288 0.256 17.915 1.00 95.75 90 ALA A C 1
ATOM 654 O O . ALA A 1 90 ? 8.031 0.676 19.043 1.00 95.75 90 ALA A O 1
ATOM 655 N N . VAL A 1 91 ? 7.360 0.227 16.949 1.00 94.88 91 VAL A N 1
ATOM 656 C CA . VAL A 1 91 ? 5.972 0.676 17.156 1.00 94.88 91 VAL A CA 1
ATOM 657 C C . VAL A 1 91 ? 5.300 -0.131 18.267 1.00 94.88 91 VAL A C 1
ATOM 659 O O . VAL A 1 91 ? 4.717 0.459 19.177 1.00 94.88 91 VAL A O 1
ATOM 662 N N . LEU A 1 92 ? 5.412 -1.464 18.243 1.00 92.94 92 LEU A N 1
ATOM 663 C CA . LEU A 1 92 ? 4.865 -2.311 19.307 1.00 92.94 92 LEU A CA 1
ATOM 664 C C . LEU A 1 92 ? 5.476 -2.003 20.676 1.00 92.94 92 LEU A C 1
ATOM 666 O O . LEU A 1 92 ? 4.748 -1.916 21.667 1.00 92.94 92 LEU A O 1
ATOM 670 N N . ALA A 1 93 ? 6.797 -1.826 20.733 1.00 91.94 93 ALA A N 1
ATOM 671 C CA . ALA A 1 93 ? 7.495 -1.496 21.966 1.00 91.94 93 ALA A CA 1
ATOM 672 C C . ALA A 1 93 ? 6.994 -0.163 22.539 1.00 91.94 93 ALA A C 1
ATOM 674 O O . ALA A 1 93 ? 6.697 -0.091 23.728 1.00 91.94 93 ALA A O 1
ATOM 675 N N . PHE A 1 94 ? 6.826 0.871 21.708 1.00 91.19 94 PHE A N 1
ATOM 676 C CA . PHE A 1 94 ? 6.335 2.179 22.150 1.00 91.19 94 PHE A CA 1
ATOM 677 C C . PHE A 1 94 ? 4.850 2.194 22.536 1.00 91.19 94 PHE A C 1
ATOM 679 O O . PHE A 1 94 ? 4.466 2.981 23.402 1.00 91.19 94 PHE A O 1
ATOM 686 N N . GLU A 1 95 ? 4.021 1.325 21.954 1.00 87.31 95 GLU A N 1
ATOM 687 C CA . GLU A 1 95 ? 2.610 1.142 22.337 1.00 87.31 95 GLU A CA 1
ATOM 688 C C . GLU A 1 95 ? 2.423 0.477 23.707 1.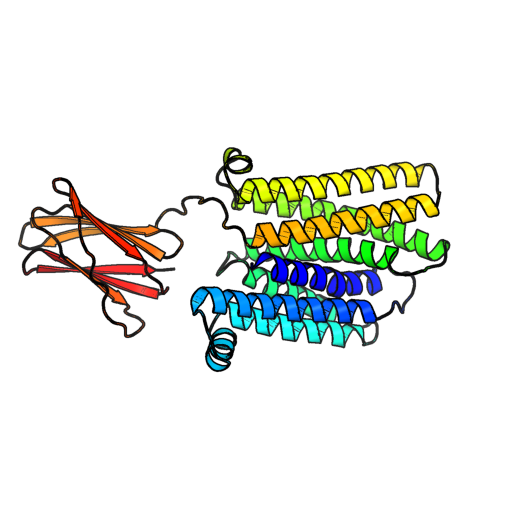00 87.31 95 GLU A C 1
ATOM 690 O O . GLU A 1 95 ? 1.383 0.659 24.348 1.00 87.31 95 GLU A O 1
ATOM 695 N N . GLY A 1 96 ? 3.424 -0.278 24.170 1.00 81.44 96 GLY A N 1
ATOM 696 C CA . GLY A 1 96 ? 3.471 -0.822 25.529 1.00 81.44 96 GLY A CA 1
ATOM 697 C C . GLY A 1 96 ? 3.860 0.204 26.601 1.00 81.44 96 GLY A C 1
ATOM 698 O O . GLY A 1 96 ? 3.742 -0.083 27.790 1.00 81.44 96 GLY A O 1
ATOM 699 N N . GLN A 1 97 ? 4.318 1.389 26.194 1.00 82.69 97 GLN A N 1
ATOM 700 C CA . GLN A 1 97 ? 4.857 2.438 27.062 1.00 82.69 97 GLN A CA 1
ATOM 701 C C . GLN A 1 97 ? 3.809 3.539 27.345 1.00 82.69 97 GLN A C 1
ATOM 703 O O . GLN A 1 97 ? 2.785 3.619 26.660 1.00 82.69 97 GLN A O 1
ATOM 708 N N . PRO A 1 98 ? 4.013 4.397 28.367 1.00 75.00 98 PRO A N 1
ATOM 709 C CA . PRO A 1 98 ? 3.075 5.469 28.713 1.00 75.00 98 PRO A CA 1
ATOM 710 C C . PRO A 1 98 ? 2.819 6.465 27.569 1.00 75.00 98 PRO A C 1
ATOM 712 O O . PRO A 1 98 ? 3.639 6.646 26.675 1.00 75.00 98 PRO A O 1
ATOM 715 N N . VAL A 1 99 ? 1.704 7.205 27.665 1.00 68.62 99 VAL A N 1
ATOM 716 C CA . VAL A 1 99 ? 1.151 8.111 26.627 1.00 68.62 99 VAL A CA 1
ATOM 717 C C . VAL A 1 99 ? 2.143 9.131 26.034 1.00 68.62 99 VAL A C 1
ATOM 719 O O . VAL A 1 99 ? 1.955 9.607 24.914 1.00 68.62 99 VAL A O 1
ATOM 722 N N . ARG A 1 100 ? 3.236 9.444 26.743 1.00 76.69 100 ARG A N 1
ATOM 723 C CA . ARG A 1 100 ? 4.294 10.365 26.295 1.00 76.69 100 ARG A CA 1
ATOM 724 C C . ARG A 1 100 ? 5.076 9.850 25.072 1.00 76.69 100 ARG A C 1
ATOM 726 O O . ARG A 1 100 ? 5.727 10.648 24.407 1.00 76.69 100 ARG A O 1
ATOM 733 N N . THR A 1 101 ? 4.973 8.568 24.713 1.00 81.12 101 THR A N 1
ATOM 734 C CA . THR A 1 101 ? 5.626 7.978 23.525 1.00 81.12 101 THR A CA 1
ATOM 735 C C . THR A 1 101 ? 4.898 8.240 22.197 1.00 81.12 101 THR A C 1
ATOM 737 O O . THR A 1 101 ? 5.215 7.613 21.185 1.00 81.12 101 THR A O 1
ATOM 740 N N . TRP A 1 102 ? 3.937 9.168 22.141 1.00 83.00 102 TRP A N 1
ATOM 741 C CA . TRP A 1 102 ? 3.190 9.450 20.909 1.00 83.00 102 TRP A CA 1
ATOM 742 C C . TRP A 1 102 ? 4.079 9.962 19.763 1.00 83.00 102 TRP A C 1
ATOM 744 O O . TRP A 1 102 ? 3.913 9.504 18.635 1.00 83.00 102 TRP A O 1
ATOM 754 N N . ILE A 1 103 ? 5.061 10.829 20.049 1.00 89.00 103 ILE A N 1
ATOM 755 C CA . ILE A 1 103 ? 6.027 11.321 19.049 1.00 89.00 103 ILE A CA 1
ATOM 756 C C . ILE A 1 103 ? 6.872 10.170 18.488 1.00 89.00 103 ILE A C 1
ATOM 758 O O . ILE A 1 103 ? 6.820 9.958 17.277 1.00 89.00 103 ILE A O 1
ATOM 762 N N . PRO A 1 104 ? 7.610 9.383 19.303 1.00 90.75 104 PRO A N 1
ATOM 763 C CA . PRO A 1 104 ? 8.428 8.300 18.763 1.00 90.75 104 PRO A CA 1
ATOM 764 C C . PRO A 1 104 ? 7.592 7.221 18.066 1.00 90.75 104 PRO A C 1
ATOM 766 O O . PRO A 1 104 ? 8.041 6.674 17.064 1.00 90.75 104 PRO A O 1
ATOM 769 N N . THR A 1 105 ? 6.354 6.965 18.511 1.00 89.56 105 THR A N 1
ATOM 770 C CA . THR A 1 105 ? 5.454 6.042 17.798 1.00 89.56 105 THR A CA 1
ATOM 771 C C . THR A 1 105 ? 5.031 6.594 16.439 1.00 89.56 105 THR A C 1
ATOM 773 O O . THR A 1 105 ? 5.026 5.855 15.460 1.00 89.56 105 THR A O 1
ATOM 776 N N . GLY A 1 106 ? 4.709 7.889 16.359 1.00 92.50 106 GLY A N 1
ATOM 777 C CA . GLY A 1 106 ? 4.374 8.555 15.100 1.00 92.50 106 GLY A CA 1
ATOM 778 C C . GLY A 1 106 ? 5.545 8.557 14.117 1.00 92.50 106 GLY A C 1
ATOM 779 O O . GLY A 1 106 ? 5.358 8.221 12.951 1.00 92.50 106 GLY A O 1
ATOM 780 N N . VAL A 1 107 ? 6.758 8.850 14.596 1.00 95.00 107 VAL A N 1
ATOM 781 C CA . VAL A 1 107 ? 7.985 8.810 13.783 1.00 95.00 107 VAL A CA 1
ATOM 782 C C . VAL A 1 107 ? 8.271 7.389 13.294 1.00 95.00 107 VAL A C 1
ATOM 784 O O . VAL A 1 107 ? 8.457 7.189 12.096 1.00 95.00 107 VAL A O 1
ATOM 787 N N . ALA A 1 108 ? 8.244 6.389 14.182 1.00 96.00 108 ALA A N 1
ATOM 788 C CA . ALA A 1 108 ? 8.454 4.993 13.800 1.00 96.00 108 ALA A CA 1
ATOM 789 C C . ALA A 1 108 ? 7.385 4.502 12.809 1.00 96.00 108 ALA A C 1
ATOM 791 O O . ALA A 1 108 ? 7.712 3.811 11.849 1.00 96.00 108 ALA A O 1
ATOM 792 N N . GLY A 1 109 ? 6.125 4.906 12.997 1.00 96.56 109 GLY A N 1
ATOM 793 C CA . GLY A 1 109 ? 5.034 4.615 12.070 1.00 96.56 109 GLY A CA 1
ATOM 794 C C . GLY A 1 109 ? 5.234 5.256 10.694 1.00 96.56 109 GLY A C 1
ATOM 795 O O . GLY A 1 109 ? 5.073 4.580 9.684 1.00 96.56 109 GLY A O 1
ATOM 796 N N . ALA A 1 110 ? 5.637 6.527 10.630 1.00 95.94 110 ALA A N 1
ATOM 797 C CA . ALA A 1 110 ? 5.905 7.211 9.364 1.00 95.94 110 ALA A CA 1
ATOM 798 C C . ALA A 1 110 ? 7.073 6.569 8.599 1.00 95.94 110 ALA A C 1
ATOM 800 O O . ALA A 1 110 ? 6.965 6.324 7.398 1.00 95.94 110 ALA A O 1
ATOM 801 N N . LEU A 1 111 ? 8.158 6.234 9.305 1.00 96.00 111 LEU A N 1
ATOM 802 C CA . LEU A 1 111 ? 9.288 5.511 8.723 1.00 96.00 111 LEU A CA 1
ATOM 803 C C . LEU A 1 111 ? 8.872 4.111 8.254 1.00 96.00 111 LEU A C 1
ATOM 805 O O . LEU A 1 111 ? 9.274 3.697 7.174 1.00 96.00 111 LEU A O 1
ATOM 809 N N . LEU A 1 112 ? 8.024 3.406 9.015 1.00 97.19 112 LEU A N 1
ATOM 810 C CA . LEU A 1 112 ? 7.517 2.084 8.636 1.00 97.19 112 LEU A CA 1
ATOM 811 C C . LEU A 1 112 ? 6.737 2.154 7.319 1.00 97.19 112 LEU A C 1
ATOM 813 O O . LEU A 1 112 ? 6.941 1.326 6.432 1.00 97.19 112 LEU A O 1
ATOM 817 N N . LEU A 1 113 ? 5.868 3.158 7.181 1.00 96.00 113 LEU A N 1
ATOM 818 C CA . LEU A 1 113 ? 5.118 3.400 5.952 1.00 96.00 113 LEU A CA 1
ATOM 819 C C . LEU A 1 113 ? 6.042 3.726 4.774 1.00 96.00 113 LEU A C 1
ATOM 821 O O . LEU A 1 113 ? 5.814 3.214 3.680 1.00 96.00 113 LEU A O 1
ATOM 825 N N . ALA A 1 114 ? 7.093 4.519 4.997 1.00 92.81 114 ALA A N 1
ATOM 826 C CA . ALA A 1 114 ? 8.090 4.822 3.972 1.00 92.81 114 ALA A CA 1
ATOM 827 C C . ALA A 1 114 ? 8.847 3.562 3.524 1.00 92.81 114 ALA A C 1
ATOM 829 O O . ALA A 1 114 ? 8.947 3.307 2.327 1.00 92.81 114 ALA A O 1
ATOM 830 N N . SER A 1 115 ? 9.290 2.719 4.464 1.00 92.25 115 SER A N 1
ATOM 831 C CA . SER A 1 115 ? 9.950 1.446 4.145 1.00 92.25 115 SER A CA 1
ATOM 832 C C . SER A 1 115 ? 9.048 0.508 3.342 1.00 92.25 115 SER A C 1
ATOM 834 O O . SER A 1 115 ? 9.518 -0.155 2.424 1.00 92.25 115 SER A O 1
ATOM 836 N N . VAL A 1 116 ? 7.744 0.461 3.637 1.00 91.69 116 VAL A N 1
ATOM 837 C CA . VAL A 1 116 ? 6.796 -0.358 2.863 1.00 91.69 116 VAL A CA 1
ATOM 838 C C . VAL A 1 116 ? 6.517 0.238 1.481 1.00 91.69 116 VAL A C 1
ATOM 840 O O . VAL A 1 116 ? 6.388 -0.514 0.514 1.00 91.69 116 VAL A O 1
ATOM 843 N N . ALA A 1 117 ? 6.443 1.565 1.362 1.00 87.56 117 ALA A N 1
ATOM 844 C CA . ALA A 1 117 ? 6.264 2.241 0.078 1.00 87.56 117 ALA A CA 1
ATOM 845 C C . ALA A 1 117 ? 7.459 2.021 -0.872 1.00 87.56 117 ALA A C 1
ATOM 847 O O . ALA A 1 117 ? 7.257 1.862 -2.075 1.00 87.56 117 ALA A O 1
ATOM 848 N N . GLU A 1 118 ? 8.680 1.935 -0.338 1.00 81.56 118 GLU A N 1
ATOM 849 C CA . GLU A 1 118 ? 9.896 1.575 -1.089 1.00 81.56 118 GLU A CA 1
ATOM 850 C C . GLU A 1 118 ? 9.931 0.092 -1.517 1.00 81.56 118 GLU A C 1
ATOM 852 O O . GLU A 1 118 ? 10.537 -0.253 -2.520 1.00 81.56 118 GLU A O 1
ATOM 857 N N . GLN A 1 119 ? 9.245 -0.823 -0.820 1.00 75.94 119 GLN A N 1
ATOM 858 C CA . GLN A 1 119 ? 9.199 -2.243 -1.224 1.00 75.94 119 GLN A CA 1
ATOM 859 C C . GLN A 1 119 ? 8.319 -2.520 -2.459 1.00 75.94 119 GLN A C 1
ATOM 861 O O . GLN A 1 119 ? 8.252 -3.662 -2.922 1.00 75.94 119 GLN A O 1
ATOM 866 N N . GLY A 1 120 ? 7.524 -1.547 -2.914 1.00 58.91 120 GLY A N 1
ATOM 867 C CA . GLY A 1 120 ? 6.579 -1.709 -4.031 1.00 58.91 120 GLY A CA 1
ATOM 868 C C . GLY A 1 120 ? 7.051 -1.093 -5.346 1.00 58.91 120 GLY A C 1
ATOM 869 O O . GLY A 1 120 ? 6.633 -1.523 -6.416 1.00 58.91 120 GLY A O 1
ATOM 870 N N . HIS A 1 121 ? 7.933 -0.107 -5.265 1.00 58.28 121 HIS A N 1
ATOM 871 C CA . HIS A 1 121 ? 8.450 0.647 -6.392 1.00 58.28 121 HIS A CA 1
ATOM 872 C C . HIS A 1 121 ? 9.941 0.802 -6.135 1.00 58.28 121 HIS A C 1
ATOM 874 O O . HIS A 1 121 ? 10.304 1.098 -5.005 1.00 58.28 121 HIS A O 1
ATOM 880 N N . GLY A 1 122 ? 10.799 0.569 -7.132 1.00 55.81 122 GLY A N 1
ATOM 881 C CA . GLY A 1 122 ? 12.233 0.847 -7.002 1.00 55.81 122 GLY A CA 1
ATOM 882 C C . GLY A 1 122 ? 12.499 2.328 -6.699 1.00 55.81 122 GLY A C 1
ATOM 883 O O . GLY A 1 122 ? 11.660 3.036 -6.154 1.00 55.81 122 GLY A O 1
ATOM 884 N N . ARG A 1 123 ? 13.656 2.861 -7.094 1.00 55.66 123 ARG A N 1
ATOM 885 C CA . ARG A 1 123 ? 13.999 4.262 -6.804 1.00 55.66 123 ARG A CA 1
ATOM 886 C C . ARG A 1 123 ? 12.969 5.233 -7.421 1.00 55.66 123 ARG A C 1
ATOM 888 O O . ARG A 1 123 ? 13.033 5.547 -8.605 1.00 55.66 123 ARG A O 1
ATOM 895 N N . GLN A 1 124 ? 12.008 5.683 -6.613 1.00 69.50 124 GLN A N 1
ATOM 896 C CA . GLN A 1 124 ? 10.900 6.560 -7.000 1.00 69.50 124 GLN A CA 1
ATOM 897 C C . GLN A 1 124 ? 11.210 8.014 -6.624 1.00 69.50 124 GLN A C 1
ATOM 899 O O . GLN A 1 124 ? 12.095 8.293 -5.813 1.00 69.50 124 GLN A O 1
ATOM 904 N N . SER A 1 125 ? 10.499 8.972 -7.224 1.00 81.06 125 SER A N 1
ATOM 905 C CA . SER A 1 125 ? 10.666 10.377 -6.841 1.00 81.06 125 SER A CA 1
ATOM 906 C C . SER A 1 125 ? 10.211 10.596 -5.393 1.00 81.06 125 SER A C 1
ATOM 908 O O . SER A 1 125 ? 9.275 9.951 -4.917 1.00 81.06 125 SER A O 1
ATOM 910 N N . ILE A 1 126 ? 10.831 11.554 -4.694 1.00 83.25 126 ILE A N 1
ATOM 911 C CA . ILE A 1 126 ? 10.451 11.899 -3.313 1.00 83.25 126 ILE A CA 1
ATOM 912 C C . ILE A 1 126 ? 8.971 12.294 -3.200 1.00 83.25 126 ILE A C 1
ATOM 914 O O . ILE A 1 126 ? 8.324 12.024 -2.190 1.00 83.25 126 ILE A O 1
ATOM 918 N N . LEU A 1 127 ? 8.421 12.885 -4.267 1.00 85.50 127 LEU A N 1
ATOM 919 C CA . LEU A 1 127 ? 7.009 13.230 -4.366 1.00 85.50 127 LEU A CA 1
ATOM 920 C C . LEU A 1 127 ? 6.124 11.977 -4.362 1.00 85.50 127 LEU A C 1
ATOM 922 O O . LEU A 1 127 ? 5.171 11.925 -3.592 1.00 85.50 127 LEU A O 1
ATOM 926 N N . LEU A 1 128 ? 6.445 10.969 -5.181 1.00 84.69 128 LEU A N 1
ATOM 927 C CA . LEU A 1 128 ? 5.702 9.704 -5.241 1.00 84.69 128 LEU A CA 1
ATOM 928 C C . LEU A 1 128 ? 5.783 8.939 -3.919 1.00 84.69 128 LEU A C 1
ATOM 930 O O . LEU A 1 128 ? 4.757 8.482 -3.416 1.00 84.69 128 LEU A O 1
ATOM 934 N N . LEU A 1 129 ? 6.975 8.878 -3.319 1.00 87.88 129 LEU A N 1
ATOM 935 C CA . LEU A 1 129 ? 7.161 8.283 -1.997 1.00 87.88 129 LEU A CA 1
ATOM 936 C C . LEU A 1 129 ? 6.278 8.982 -0.954 1.00 87.88 129 LEU A C 1
ATOM 938 O O . LEU A 1 129 ? 5.540 8.322 -0.224 1.00 87.88 129 LEU A O 1
ATOM 942 N N . GLY A 1 130 ? 6.302 10.318 -0.915 1.00 91.69 130 GLY A N 1
ATOM 943 C CA . GLY A 1 130 ? 5.455 11.103 -0.019 1.00 91.69 130 GLY A CA 1
ATOM 944 C C . GLY A 1 130 ? 3.966 10.834 -0.241 1.00 91.69 130 GLY A C 1
ATOM 945 O O . GLY A 1 130 ? 3.224 10.637 0.721 1.00 91.69 130 GLY A O 1
ATOM 946 N N . LEU A 1 131 ? 3.536 10.746 -1.501 1.00 92.00 131 LEU A N 1
ATOM 947 C CA . LEU A 1 131 ? 2.156 10.442 -1.872 1.00 92.00 131 LEU A CA 1
ATOM 948 C C . LEU A 1 131 ? 1.722 9.060 -1.359 1.00 92.00 131 LEU A C 1
ATOM 950 O O . LEU A 1 131 ? 0.647 8.934 -0.772 1.00 92.00 131 LEU A O 1
ATOM 954 N N . HIS A 1 132 ? 2.574 8.043 -1.518 1.00 91.31 132 HIS A N 1
ATOM 955 C CA . HIS A 1 132 ? 2.332 6.690 -1.017 1.00 91.31 132 HIS A CA 1
ATOM 956 C C . HIS A 1 132 ? 2.284 6.635 0.509 1.00 91.31 132 HIS A C 1
ATOM 958 O O . HIS A 1 132 ? 1.369 6.031 1.068 1.00 91.31 132 HIS A O 1
ATOM 964 N N . VAL A 1 133 ? 3.216 7.301 1.195 1.00 95.31 133 VAL A N 1
ATOM 965 C CA . VAL A 1 133 ? 3.237 7.366 2.664 1.00 95.31 133 VAL A CA 1
ATOM 966 C C . VAL A 1 133 ? 1.968 8.027 3.193 1.00 95.31 133 VAL A C 1
ATOM 968 O O . VAL A 1 133 ? 1.325 7.486 4.092 1.00 95.31 133 VAL A O 1
ATOM 971 N N . VAL A 1 134 ? 1.566 9.159 2.612 1.00 97.06 134 VAL A N 1
ATOM 972 C CA . VAL A 1 134 ? 0.351 9.883 3.009 1.00 97.06 134 VAL A CA 1
ATOM 973 C C . VAL A 1 134 ? -0.907 9.054 2.725 1.00 97.06 134 VAL A C 1
ATOM 975 O O . VAL A 1 134 ? -1.792 8.975 3.579 1.00 97.06 134 VAL A O 1
ATOM 978 N N . HIS A 1 135 ? -0.972 8.378 1.573 1.00 97.12 135 HIS A N 1
ATOM 979 C CA . HIS A 1 135 ? -2.077 7.479 1.235 1.00 97.12 135 HIS A CA 1
ATOM 980 C C . HIS A 1 135 ? -2.185 6.319 2.235 1.00 97.12 135 HIS A C 1
ATOM 982 O O . HIS A 1 135 ? -3.261 6.054 2.773 1.00 97.12 135 HIS A O 1
ATOM 988 N N . LEU A 1 136 ? -1.068 5.648 2.537 1.00 96.50 136 LEU A N 1
ATOM 989 C CA . LEU A 1 136 ? -1.030 4.551 3.506 1.00 96.50 136 LEU A CA 1
ATOM 990 C C . LEU A 1 136 ? -1.355 5.027 4.931 1.00 96.50 136 LEU A C 1
ATOM 992 O O . LEU A 1 136 ? -2.055 4.326 5.661 1.00 96.50 136 LEU A O 1
ATOM 996 N N . ALA A 1 137 ? -0.906 6.216 5.335 1.00 97.69 137 ALA A N 1
ATOM 997 C CA . ALA A 1 137 ? -1.222 6.784 6.645 1.00 97.69 137 ALA A CA 1
ATOM 998 C C . ALA A 1 137 ? -2.731 7.023 6.806 1.00 97.69 137 ALA A C 1
ATOM 1000 O O . ALA A 1 137 ? -3.322 6.584 7.793 1.00 97.69 137 ALA A O 1
ATOM 1001 N N . ALA A 1 138 ? -3.372 7.646 5.813 1.00 97.88 138 ALA A N 1
ATOM 1002 C CA . ALA A 1 138 ? -4.819 7.856 5.809 1.00 97.88 138 ALA A CA 1
ATOM 1003 C C . ALA A 1 138 ? -5.593 6.527 5.782 1.00 97.88 138 ALA A C 1
ATOM 1005 O O . ALA A 1 138 ? -6.559 6.349 6.525 1.00 97.88 138 ALA A O 1
ATOM 1006 N N . MET A 1 139 ? -5.135 5.568 4.970 1.00 97.19 139 MET A N 1
ATOM 1007 C CA . MET A 1 139 ? -5.730 4.234 4.874 1.00 97.19 139 MET A CA 1
ATOM 1008 C C . MET A 1 139 ? -5.676 3.501 6.218 1.00 97.19 139 MET A C 1
ATOM 1010 O O . MET A 1 139 ? -6.707 3.055 6.721 1.00 97.19 139 MET A O 1
ATOM 1014 N N . THR A 1 140 ? -4.492 3.402 6.823 1.00 97.00 140 THR A N 1
ATOM 1015 C CA . THR A 1 140 ? -4.304 2.666 8.080 1.00 97.00 140 THR A CA 1
ATOM 1016 C C . THR A 1 140 ? -5.077 3.314 9.225 1.00 97.00 140 THR A C 1
ATOM 1018 O O . THR A 1 140 ? -5.743 2.601 9.976 1.00 97.00 140 THR A O 1
ATOM 1021 N N . ALA A 1 141 ? -5.064 4.648 9.322 1.00 96.44 141 ALA A N 1
ATOM 1022 C CA . ALA A 1 141 ? -5.806 5.396 10.331 1.00 96.44 141 ALA A CA 1
ATOM 1023 C C . ALA A 1 141 ? -7.317 5.136 10.255 1.00 96.44 141 ALA A C 1
ATOM 1025 O O . ALA A 1 141 ? -7.931 4.797 11.268 1.00 96.44 141 ALA A O 1
ATOM 1026 N N . TRP A 1 142 ? -7.918 5.257 9.067 1.00 96.62 142 TRP A N 1
ATOM 1027 C CA . TRP A 1 142 ? -9.357 5.060 8.899 1.00 96.62 142 TRP A CA 1
ATOM 1028 C C . TRP A 1 142 ? -9.766 3.599 9.085 1.00 96.62 142 TRP A C 1
ATOM 1030 O O . TRP A 1 142 ? -10.636 3.310 9.909 1.00 96.62 142 TRP A O 1
ATOM 1040 N N . ILE A 1 143 ? -9.110 2.668 8.384 1.00 95.81 143 ILE A N 1
ATOM 1041 C CA . ILE A 1 143 ? -9.472 1.246 8.426 1.00 95.81 143 ILE A CA 1
ATOM 1042 C C . ILE A 1 143 ? -9.294 0.683 9.830 1.00 95.81 143 ILE A C 1
ATOM 1044 O O . ILE A 1 143 ? -10.204 0.036 10.351 1.00 95.81 143 ILE A O 1
ATOM 1048 N N . GLY A 1 144 ? -8.158 0.952 10.476 1.00 93.75 144 GLY A N 1
ATOM 1049 C CA . GLY A 1 144 ? -7.945 0.477 11.836 1.00 93.75 144 GLY A CA 1
ATOM 1050 C C . GLY A 1 144 ? -8.944 1.080 12.815 1.00 93.75 144 GLY A C 1
ATOM 1051 O O . GLY A 1 144 ? -9.463 0.358 13.663 1.00 93.75 144 GLY A O 1
ATOM 1052 N N . ALA A 1 145 ? -9.308 2.357 12.668 1.00 93.25 145 ALA A N 1
ATOM 1053 C CA . ALA A 1 145 ? -10.312 2.951 13.538 1.00 93.25 145 ALA A CA 1
ATOM 1054 C C . ALA A 1 145 ? -11.690 2.277 13.400 1.00 93.25 145 ALA A C 1
ATOM 1056 O O . ALA A 1 145 ? -12.315 1.988 14.422 1.00 93.25 145 ALA A O 1
ATOM 1057 N N . VAL A 1 146 ? -12.134 1.954 12.178 1.00 94.06 146 VAL A N 1
ATOM 1058 C CA . VAL A 1 146 ? -13.379 1.194 11.946 1.00 94.06 146 VAL A CA 1
ATOM 1059 C C . VAL A 1 146 ? -13.278 -0.207 12.559 1.00 94.06 146 VAL A C 1
ATOM 1061 O O . VAL A 1 146 ? -14.132 -0.601 13.356 1.00 94.06 146 VAL A O 1
ATOM 1064 N N . VAL A 1 147 ? -12.210 -0.948 12.247 1.00 93.12 147 VAL A N 1
ATOM 1065 C CA . VAL A 1 147 ? -12.018 -2.335 12.706 1.00 93.12 147 VAL A CA 1
ATOM 1066 C C . VAL A 1 147 ? -11.972 -2.420 14.233 1.00 93.12 147 VAL A C 1
ATOM 1068 O O . VAL A 1 147 ? -12.635 -3.273 14.821 1.00 93.12 147 VAL A O 1
ATOM 1071 N N . PHE A 1 148 ? -11.257 -1.518 14.907 1.00 91.81 148 PHE A N 1
ATOM 1072 C CA . PHE A 1 148 ? -11.181 -1.499 16.371 1.00 91.81 148 PHE A CA 1
ATOM 1073 C C . PHE A 1 148 ? -12.462 -0.977 17.028 1.00 91.81 148 PHE A C 1
ATOM 1075 O O . PHE A 1 148 ? -12.803 -1.396 18.142 1.00 91.81 148 PHE A O 1
ATOM 1082 N N . LEU A 1 149 ? -13.201 -0.074 16.379 1.00 90.56 149 LEU A N 1
ATOM 1083 C CA . LEU A 1 149 ? -14.488 0.367 16.908 1.00 90.56 149 LEU A CA 1
ATOM 1084 C C . LEU A 1 149 ? -15.511 -0.779 16.891 1.00 90.56 149 LEU A C 1
ATOM 1086 O O . LEU A 1 149 ? -16.259 -0.947 17.852 1.00 90.56 149 LEU A O 1
ATOM 1090 N N . VAL A 1 150 ? -15.491 -1.607 15.845 1.00 89.62 150 VAL A N 1
ATOM 1091 C CA . VAL A 1 150 ? -16.402 -2.748 15.667 1.00 89.62 150 VAL A CA 1
ATOM 1092 C C . VAL A 1 150 ? -15.970 -3.990 16.449 1.00 89.62 150 VAL A C 1
ATOM 1094 O O . VAL A 1 150 ? -16.819 -4.707 16.980 1.00 89.62 150 VAL A O 1
ATOM 1097 N N . GLY A 1 151 ? -14.665 -4.261 16.513 1.00 87.88 151 GLY A N 1
ATOM 1098 C CA . GLY A 1 151 ? -14.108 -5.501 17.060 1.00 87.88 151 GLY A CA 1
ATOM 1099 C C . GLY A 1 151 ? -14.097 -5.591 18.586 1.00 87.88 151 GLY A C 1
ATOM 1100 O O . GLY A 1 151 ? -13.849 -6.666 19.126 1.00 87.88 151 GLY A O 1
ATOM 1101 N N . PHE A 1 152 ? -14.377 -4.490 19.288 1.00 83.88 152 PHE A N 1
ATOM 1102 C CA . PHE A 1 152 ? -14.324 -4.438 20.748 1.00 83.88 152 PHE A CA 1
ATOM 1103 C C . PHE A 1 152 ? -15.671 -4.043 21.356 1.00 83.88 152 PHE A C 1
ATOM 1105 O O . PHE A 1 152 ? -16.200 -2.977 21.017 1.00 83.88 152 PHE A O 1
ATOM 1112 N N . PRO A 1 153 ? -16.215 -4.865 22.275 1.00 76.75 153 PRO A N 1
ATOM 1113 C CA . PRO A 1 153 ? -17.401 -4.515 23.042 1.00 76.75 153 PRO A CA 1
ATOM 1114 C C . PRO A 1 153 ? -17.167 -3.232 23.835 1.00 76.75 153 PRO A C 1
ATOM 1116 O O . PRO A 1 153 ? -16.115 -3.061 24.448 1.00 76.75 153 PRO A O 1
ATOM 1119 N N . ARG A 1 154 ? -18.153 -2.338 23.811 1.00 83.38 154 ARG A N 1
ATOM 1120 C CA . ARG A 1 154 ? -18.167 -1.080 24.562 1.00 83.38 154 ARG A CA 1
ATOM 1121 C C . ARG A 1 154 ? -19.586 -0.784 25.007 1.00 83.38 154 ARG A C 1
ATOM 1123 O O . ARG A 1 154 ? -20.542 -1.186 24.325 1.00 83.38 154 ARG A O 1
ATOM 1130 N N . ASP A 1 155 ? -19.710 -0.058 26.110 1.00 87.81 155 ASP A N 1
ATOM 1131 C CA . ASP A 1 155 ? -20.976 0.560 26.476 1.00 87.81 155 ASP A CA 1
ATOM 1132 C C . ASP A 1 155 ? -21.430 1.537 25.378 1.00 87.81 155 ASP A C 1
ATOM 1134 O O . ASP A 1 155 ? -20.651 1.986 24.527 1.00 87.81 155 ASP A O 1
ATOM 1138 N N . GLU A 1 156 ? -22.724 1.836 25.367 1.00 87.56 156 GLU A N 1
ATOM 1139 C CA . GLU A 1 156 ? -23.329 2.659 24.327 1.00 87.56 156 GLU A CA 1
ATOM 1140 C C . GLU A 1 156 ? -22.733 4.076 24.267 1.00 87.56 156 GLU A C 1
ATOM 1142 O O . GLU A 1 156 ? -22.432 4.567 23.177 1.00 87.56 156 GLU A O 1
ATOM 1147 N N . ALA A 1 157 ? -22.493 4.722 25.411 1.00 87.00 157 ALA A N 1
ATOM 1148 C CA . ALA A 1 157 ? -21.993 6.095 25.453 1.00 87.00 157 ALA A CA 1
ATOM 1149 C C . ALA A 1 157 ? -20.551 6.199 24.929 1.00 87.00 157 ALA A C 1
ATOM 1151 O O . ALA A 1 157 ? -20.208 7.115 24.175 1.00 87.00 157 ALA A O 1
ATOM 1152 N N . THR A 1 158 ? -19.691 5.249 25.288 1.00 87.94 158 THR A N 1
ATOM 1153 C CA . THR A 1 158 ? -18.319 5.155 24.768 1.00 87.94 158 THR A CA 1
ATOM 1154 C C . THR A 1 158 ? -18.306 4.826 23.278 1.00 87.94 158 THR A C 1
ATOM 1156 O O . THR A 1 158 ? -17.517 5.408 22.529 1.00 87.94 158 THR A O 1
ATOM 1159 N N . PHE A 1 159 ? -19.209 3.957 22.819 1.00 88.88 159 PHE A N 1
ATOM 1160 C CA . PHE A 1 159 ? -19.347 3.648 21.399 1.00 88.88 159 PHE A CA 1
ATOM 1161 C C . PHE A 1 159 ? -19.718 4.890 20.579 1.00 88.88 159 PHE A C 1
ATOM 1163 O O . PHE A 1 159 ? -19.032 5.192 19.604 1.00 88.88 159 PHE A O 1
ATOM 1170 N N . TRP A 1 160 ? -20.734 5.654 20.994 1.00 87.94 160 TRP A N 1
ATOM 1171 C CA . TRP A 1 160 ? -21.157 6.865 20.280 1.00 87.94 160 TRP A CA 1
ATOM 1172 C C . TRP A 1 160 ? -20.058 7.933 20.202 1.00 87.94 160 TRP A C 1
ATOM 1174 O O . TRP A 1 160 ? -19.851 8.506 19.133 1.00 87.94 160 TRP A O 1
ATOM 1184 N N . ARG A 1 161 ? -19.298 8.154 21.285 1.00 88.62 161 ARG A N 1
ATOM 1185 C CA . ARG A 1 161 ? -18.130 9.060 21.268 1.00 88.62 161 ARG A CA 1
ATOM 1186 C C . ARG A 1 161 ? -17.049 8.592 20.291 1.00 88.62 161 AR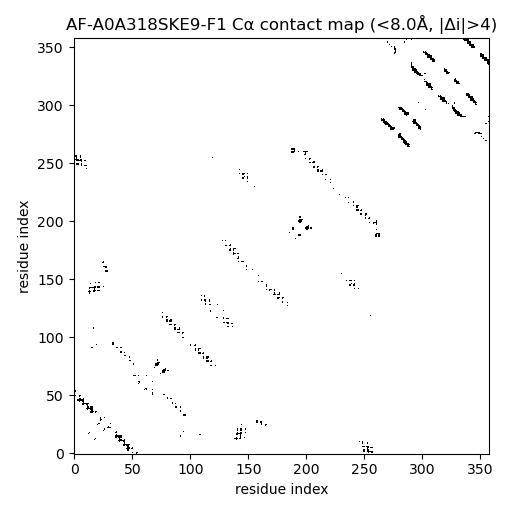G A C 1
ATOM 1188 O O . ARG A 1 161 ? -16.434 9.406 19.605 1.00 88.62 161 ARG A O 1
ATOM 1195 N N . GLY A 1 162 ? -16.825 7.280 20.214 1.00 90.38 162 GLY A N 1
ATOM 1196 C CA . GLY A 1 162 ? -15.924 6.680 19.232 1.00 90.38 162 GLY A CA 1
ATOM 1197 C C . GLY A 1 162 ? -16.398 6.901 17.794 1.00 90.38 162 GLY A C 1
ATOM 1198 O O . GLY A 1 162 ? -15.585 7.261 16.948 1.00 90.38 162 GLY A O 1
ATOM 1199 N N . VAL A 1 163 ? -17.702 6.755 17.526 1.00 90.19 163 VAL A N 1
ATOM 1200 C CA . VAL A 1 163 ? -18.305 7.008 16.203 1.00 90.19 163 VAL A CA 1
ATOM 1201 C C . VAL A 1 163 ? -18.124 8.465 15.772 1.00 90.19 163 VAL A C 1
ATOM 1203 O O . VAL A 1 163 ? -17.770 8.716 14.626 1.00 90.19 163 VAL A O 1
ATOM 1206 N N . GLU A 1 164 ? -18.319 9.430 16.672 1.00 88.94 164 GLU A N 1
ATOM 1207 C CA . GLU A 1 164 ? -18.145 10.855 16.359 1.00 88.94 164 GLU A CA 1
ATOM 1208 C C . GLU A 1 164 ? -16.695 11.182 15.963 1.00 88.94 164 GLU A C 1
ATOM 1210 O O . GLU A 1 164 ? -16.441 11.789 14.920 1.00 88.94 164 GLU A O 1
ATOM 1215 N N . ARG A 1 165 ? -15.724 10.699 16.748 1.00 92.31 165 ARG A N 1
ATOM 1216 C CA . ARG A 1 165 ? -14.291 10.854 16.448 1.00 92.31 165 ARG A CA 1
ATOM 1217 C C . ARG A 1 165 ? -13.894 10.131 15.162 1.00 92.31 165 ARG A C 1
ATOM 1219 O O . ARG A 1 165 ? -13.153 10.689 14.353 1.00 92.31 165 ARG A O 1
ATOM 1226 N N . LEU A 1 166 ? -14.418 8.920 14.955 1.00 91.75 166 LEU A N 1
ATOM 1227 C CA . LEU A 1 166 ? -14.236 8.153 13.724 1.00 91.75 166 LEU A CA 1
ATOM 1228 C C . LEU A 1 166 ? -14.794 8.908 12.515 1.00 91.75 166 LEU A C 1
ATOM 1230 O O . LEU A 1 166 ? -14.149 8.910 11.476 1.00 91.75 166 LEU A O 1
ATOM 1234 N N . SER A 1 167 ? -15.945 9.573 12.633 1.00 90.69 167 SER A N 1
ATOM 1235 C CA . SER A 1 167 ? -16.546 10.310 11.518 1.00 90.69 167 SER A CA 1
ATOM 1236 C C . SER A 1 167 ? -15.660 11.466 11.046 1.00 90.69 167 SER A C 1
ATOM 1238 O O . SER A 1 167 ? -15.530 11.672 9.840 1.00 90.69 167 SER A O 1
ATOM 1240 N N . ASN A 1 168 ? -15.039 12.209 11.968 1.00 90.88 168 ASN A N 1
ATOM 1241 C CA . ASN A 1 168 ? -14.113 13.292 11.616 1.00 90.88 168 ASN A CA 1
ATOM 1242 C C . ASN A 1 168 ? -12.817 12.745 11.005 1.00 90.88 168 ASN A C 1
ATOM 1244 O O . ASN A 1 168 ? -12.378 13.214 9.955 1.00 90.88 168 ASN A O 1
ATOM 1248 N N . LEU A 1 169 ? -12.238 11.711 11.625 1.00 94.62 169 LEU A N 1
ATOM 1249 C CA . LEU A 1 169 ? -11.045 11.039 11.109 1.00 94.62 169 LEU A CA 1
ATOM 1250 C C . LEU A 1 169 ? -11.288 10.444 9.715 1.00 94.62 169 LEU A C 1
ATOM 1252 O O . LEU A 1 169 ? -10.452 10.593 8.825 1.00 94.62 169 LEU A O 1
ATOM 1256 N N . GLY A 1 170 ? -12.434 9.792 9.526 1.00 93.38 170 GLY A N 1
ATOM 1257 C CA . GLY A 1 170 ? -12.853 9.174 8.276 1.00 93.38 170 GLY A CA 1
ATOM 1258 C C . GLY A 1 170 ? -13.006 10.202 7.164 1.00 93.38 170 GLY A C 1
ATOM 1259 O O . GLY A 1 170 ? -12.468 9.994 6.085 1.00 93.38 170 GLY A O 1
ATOM 1260 N N . LEU A 1 171 ? -13.636 11.353 7.430 1.00 93.06 171 LEU A N 1
ATOM 1261 C CA . LEU A 1 171 ? -13.772 12.420 6.434 1.00 93.06 171 LEU A CA 1
ATOM 1262 C C . LEU A 1 171 ? -12.408 12.951 5.964 1.00 93.06 171 LEU A C 1
ATOM 1264 O O . LEU A 1 171 ? -12.168 13.032 4.758 1.00 93.06 171 LEU A O 1
ATOM 1268 N N . CYS A 1 172 ? -11.503 13.262 6.900 1.00 96.25 172 CYS A N 1
ATOM 1269 C CA . CYS A 1 172 ? -10.146 13.704 6.566 1.00 96.25 172 CYS A CA 1
ATOM 1270 C C . CYS A 1 172 ? -9.380 12.627 5.786 1.00 96.25 172 CYS A C 1
ATOM 1272 O O . CYS A 1 172 ? -8.737 12.925 4.781 1.00 96.25 172 CYS A O 1
ATOM 1274 N N . SER A 1 173 ? -9.482 11.368 6.217 1.00 97.00 173 SER A N 1
ATOM 1275 C CA . SER A 1 173 ? -8.801 10.246 5.568 1.00 97.00 173 SER A CA 1
ATOM 1276 C C . SER A 1 173 ? -9.324 10.013 4.153 1.00 97.00 173 SER A C 1
ATOM 1278 O O . SER A 1 173 ? -8.530 9.866 3.234 1.00 97.00 173 SER A O 1
ATOM 1280 N N . VAL A 1 174 ? -10.643 10.051 3.943 1.00 96.44 174 VAL A N 1
ATOM 1281 C CA . VAL A 1 174 ? -11.263 9.923 2.616 1.00 96.44 174 VAL A CA 1
ATOM 1282 C C . VAL A 1 174 ? -10.795 11.037 1.685 1.00 96.44 174 VAL A C 1
ATOM 1284 O O . VAL A 1 174 ? -10.411 1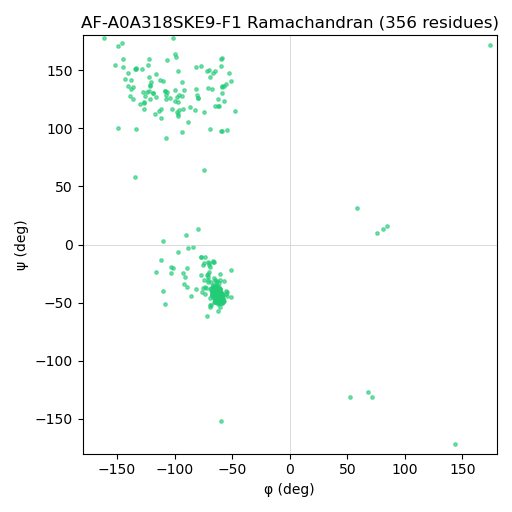0.742 0.556 1.00 96.44 174 VAL A O 1
ATOM 1287 N N . ALA A 1 175 ? -10.763 12.291 2.145 1.00 97.06 175 ALA A N 1
ATOM 1288 C CA . ALA A 1 175 ? -10.277 13.406 1.332 1.00 97.06 175 ALA A CA 1
ATOM 1289 C C . ALA A 1 175 ? -8.820 13.188 0.881 1.00 97.06 175 ALA A C 1
ATOM 1291 O O . ALA A 1 175 ? -8.504 13.331 -0.301 1.00 97.06 175 ALA A O 1
ATOM 1292 N N . VAL A 1 176 ? -7.951 12.763 1.805 1.00 98.06 176 VAL A N 1
ATOM 1293 C CA . VAL A 1 176 ? -6.550 12.435 1.507 1.00 98.06 176 VAL A CA 1
ATOM 1294 C C . VAL A 1 176 ? -6.442 11.256 0.539 1.00 98.06 176 VAL A C 1
ATOM 1296 O O . VAL A 1 176 ? -5.677 11.328 -0.422 1.00 98.06 176 VAL A O 1
ATOM 1299 N N . LEU A 1 177 ? -7.210 10.184 0.749 1.00 97.56 177 LEU A N 1
ATOM 1300 C CA . LEU A 1 177 ? -7.200 8.988 -0.099 1.00 97.56 177 LEU A CA 1
ATOM 1301 C C . LEU A 1 177 ? -7.669 9.285 -1.521 1.00 97.56 177 LEU A C 1
ATOM 1303 O O . LEU A 1 177 ? -7.065 8.786 -2.467 1.00 97.56 177 LEU A O 1
ATOM 1307 N N . VAL A 1 178 ? -8.704 10.112 -1.679 1.00 96.56 178 VAL A N 1
ATOM 1308 C CA . VAL A 1 178 ? -9.187 10.549 -2.993 1.00 96.56 178 VAL A CA 1
ATOM 1309 C C . VAL A 1 178 ? -8.123 11.394 -3.687 1.00 96.56 178 VAL A C 1
ATOM 1311 O O . VAL A 1 178 ? -7.765 11.090 -4.820 1.00 96.56 178 VAL A O 1
ATOM 1314 N N . ALA A 1 179 ? -7.557 12.400 -3.012 1.00 96.81 179 ALA A N 1
ATOM 1315 C CA . ALA A 1 179 ? -6.547 13.274 -3.609 1.00 96.81 179 ALA A CA 1
ATOM 1316 C C . ALA A 1 179 ? -5.284 12.503 -4.033 1.00 96.81 179 ALA A C 1
ATOM 1318 O O . ALA A 1 179 ? -4.843 12.592 -5.180 1.00 96.81 179 ALA A O 1
ATOM 1319 N N . THR A 1 180 ? -4.726 11.700 -3.125 1.00 96.00 180 THR A N 1
ATOM 1320 C CA . THR A 1 180 ? -3.527 10.893 -3.398 1.00 96.00 180 THR A CA 1
ATOM 1321 C C . THR A 1 180 ? -3.800 9.767 -4.395 1.00 96.00 180 THR A C 1
ATOM 1323 O O . THR A 1 180 ? -2.960 9.505 -5.249 1.00 96.00 180 THR A O 1
ATOM 1326 N N . GLY A 1 181 ? -4.974 9.131 -4.341 1.00 93.12 181 GLY A N 1
ATOM 1327 C CA . GLY A 1 181 ? -5.374 8.077 -5.274 1.00 93.12 181 GLY A CA 1
ATOM 1328 C C . GLY A 1 181 ? -5.591 8.591 -6.697 1.00 93.12 181 GLY A C 1
ATOM 1329 O O . GLY A 1 181 ? -5.160 7.942 -7.648 1.00 93.12 181 GLY A O 1
ATOM 1330 N N . LEU A 1 182 ? -6.191 9.775 -6.855 1.00 92.88 182 LEU A N 1
ATOM 1331 C CA . LEU A 1 182 ? -6.316 10.443 -8.153 1.00 92.88 182 LEU A CA 1
ATOM 1332 C C . LEU A 1 182 ? -4.942 10.793 -8.722 1.00 92.88 182 LEU A C 1
ATOM 1334 O O . LEU A 1 182 ? -4.651 10.436 -9.860 1.00 92.88 182 LEU A O 1
ATOM 1338 N N . ALA A 1 183 ? -4.081 11.423 -7.920 1.00 91.00 183 ALA A N 1
ATOM 1339 C CA . ALA A 1 183 ? -2.726 11.759 -8.342 1.00 91.00 183 ALA A CA 1
ATOM 1340 C C . ALA A 1 183 ? -1.918 10.505 -8.729 1.00 91.00 183 ALA A C 1
ATOM 1342 O O . ALA A 1 183 ? -1.308 10.485 -9.794 1.00 91.00 183 ALA A O 1
ATOM 1343 N N . ALA A 1 184 ? -1.985 9.424 -7.945 1.00 86.44 184 ALA A N 1
ATOM 1344 C CA . ALA A 1 184 ? -1.345 8.154 -8.292 1.00 86.44 184 ALA A CA 1
ATOM 1345 C C . ALA A 1 184 ? -1.913 7.542 -9.586 1.00 86.44 184 ALA A C 1
ATOM 1347 O O . ALA A 1 184 ? -1.154 7.049 -10.412 1.00 86.44 184 ALA A O 1
ATOM 1348 N N . THR A 1 185 ? -3.230 7.617 -9.800 1.00 86.25 185 THR A N 1
ATOM 1349 C CA . THR A 1 185 ? -3.884 7.096 -11.015 1.00 86.25 185 THR A CA 1
ATOM 1350 C C . THR A 1 185 ? -3.448 7.861 -12.264 1.00 86.25 185 THR A C 1
ATOM 1352 O O . THR A 1 185 ? -3.140 7.241 -13.279 1.00 86.25 185 THR A O 1
ATOM 1355 N N . VAL A 1 186 ? -3.378 9.194 -12.184 1.00 85.81 186 VAL A N 1
ATOM 1356 C CA . VAL A 1 186 ? -2.906 10.055 -13.283 1.00 85.81 186 VAL A CA 1
ATOM 1357 C C . VAL A 1 186 ? -1.447 9.763 -13.629 1.00 85.81 186 VAL A C 1
ATOM 1359 O O . VAL A 1 186 ? -1.086 9.773 -14.799 1.00 85.81 186 VAL A O 1
ATOM 1362 N N . LEU A 1 187 ? -0.611 9.482 -12.626 1.00 81.00 187 LEU A N 1
ATOM 1363 C CA . LEU A 1 187 ? 0.800 9.158 -12.840 1.00 81.00 187 LEU A CA 1
ATOM 1364 C C . LEU A 1 187 ? 1.018 7.721 -13.340 1.00 81.00 187 LEU A C 1
ATOM 1366 O O . LEU A 1 187 ? 2.025 7.458 -13.991 1.00 81.00 187 LEU A O 1
ATOM 1370 N N . ALA A 1 188 ? 0.103 6.797 -13.035 1.00 76.75 188 ALA A N 1
ATOM 1371 C CA . ALA A 1 188 ? 0.236 5.383 -13.382 1.00 76.75 188 ALA A CA 1
ATOM 1372 C C . ALA A 1 188 ? -0.379 5.006 -14.739 1.00 76.75 188 ALA A C 1
ATOM 1374 O O . ALA A 1 188 ? 0.055 4.027 -15.342 1.00 76.75 188 ALA A O 1
ATOM 1375 N N . LEU A 1 189 ? -1.406 5.723 -15.212 1.00 78.56 189 LEU A N 1
ATOM 1376 C CA . LEU A 1 189 ? -2.121 5.374 -16.441 1.00 78.56 189 LEU A CA 1
ATOM 1377 C C . LEU A 1 189 ? -1.768 6.322 -17.596 1.00 78.56 189 LEU A C 1
ATOM 1379 O O . LEU A 1 189 ? -1.905 7.534 -17.442 1.00 78.56 189 LEU A O 1
ATOM 1383 N N . PRO A 1 190 ? -1.439 5.799 -18.795 1.00 71.56 190 PRO A N 1
ATOM 1384 C CA . PRO A 1 190 ? -1.164 6.630 -19.971 1.00 71.56 190 PRO A CA 1
ATOM 1385 C C . PRO A 1 190 ? -2.422 7.321 -20.528 1.00 71.56 190 PRO A C 1
ATOM 1387 O O . PRO A 1 190 ? -2.323 8.248 -21.327 1.00 71.56 190 PRO A O 1
ATOM 1390 N N . GLY A 1 191 ? -3.617 6.871 -20.131 1.00 77.50 191 GLY A N 1
ATOM 1391 C CA . GLY A 1 191 ? -4.894 7.455 -20.531 1.00 77.50 191 GLY A CA 1
ATOM 1392 C C . GLY A 1 191 ? -6.096 6.641 -20.048 1.00 77.50 191 GLY A C 1
ATOM 1393 O O . GLY A 1 191 ? -5.953 5.522 -19.556 1.00 77.50 191 GLY A O 1
ATOM 1394 N N . VAL A 1 192 ? -7.304 7.187 -20.224 1.00 79.56 192 VAL A N 1
ATOM 1395 C CA . VAL A 1 192 ? -8.565 6.580 -19.745 1.00 79.56 192 VAL A CA 1
ATOM 1396 C C . VAL A 1 192 ? -8.825 5.208 -20.382 1.00 79.56 192 VAL A C 1
ATOM 1398 O O . VAL A 1 192 ? -9.338 4.314 -19.716 1.00 79.56 192 VAL A O 1
ATOM 1401 N N . GLY A 1 193 ? -8.407 4.998 -21.636 1.00 77.69 193 GLY A N 1
ATOM 1402 C CA . GLY A 1 193 ? -8.541 3.703 -22.318 1.00 77.69 193 GLY A CA 1
ATOM 1403 C C . GLY A 1 193 ? -7.792 2.556 -21.627 1.00 77.69 193 GLY A C 1
ATOM 1404 O O . GLY A 1 193 ? -8.216 1.405 -21.707 1.00 77.69 193 GLY A O 1
ATOM 1405 N N . ALA A 1 194 ? -6.732 2.856 -20.868 1.00 78.38 194 ALA A N 1
ATOM 1406 C CA . ALA A 1 194 ? -5.989 1.847 -20.117 1.00 78.38 194 ALA A CA 1
ATOM 1407 C C . ALA A 1 194 ? -6.774 1.293 -18.911 1.00 78.38 194 ALA A C 1
ATOM 1409 O O . ALA A 1 194 ? -6.415 0.231 -18.401 1.00 78.38 194 ALA A O 1
ATOM 1410 N N . LEU A 1 195 ? -7.856 1.956 -18.475 1.00 81.00 195 LEU A N 1
ATOM 1411 C CA . LEU A 1 195 ? -8.708 1.479 -17.376 1.00 81.00 195 LEU A CA 1
ATOM 1412 C C . LEU A 1 195 ? -9.437 0.181 -17.724 1.00 81.00 195 LEU A C 1
ATOM 1414 O O . LEU A 1 195 ? -9.541 -0.705 -16.885 1.00 81.00 195 LEU A O 1
ATOM 1418 N N . THR A 1 196 ? -9.944 0.061 -18.948 1.00 86.38 196 THR A N 1
ATOM 1419 C CA . THR A 1 196 ? -10.667 -1.137 -19.401 1.00 86.38 196 THR A CA 1
ATOM 1420 C C . THR A 1 196 ? -9.815 -2.024 -20.303 1.00 86.38 196 THR A C 1
ATOM 1422 O O . THR A 1 196 ? -10.115 -3.206 -20.440 1.00 86.38 196 THR A O 1
ATOM 1425 N N . GLY A 1 197 ? -8.739 -1.482 -20.883 1.00 80.00 197 GLY A N 1
ATOM 1426 C CA . GLY A 1 197 ? -7.832 -2.204 -21.776 1.00 80.00 197 GLY A CA 1
ATOM 1427 C C . GLY A 1 197 ? -6.672 -2.940 -21.097 1.00 80.00 197 GLY A C 1
ATOM 1428 O O . GLY A 1 197 ? -5.899 -3.587 -21.796 1.00 80.00 197 GLY A O 1
ATOM 1429 N N . SER A 1 198 ? -6.508 -2.849 -19.770 1.00 82.19 198 SER A N 1
ATOM 1430 C CA . SER A 1 198 ? -5.398 -3.498 -19.052 1.00 82.19 198 SER A CA 1
ATOM 1431 C C . SER A 1 198 ? -5.850 -4.246 -17.798 1.00 82.19 198 SER A C 1
ATOM 1433 O O . SER A 1 198 ? -6.822 -3.870 -17.143 1.00 82.19 198 SER A O 1
ATOM 1435 N N . THR A 1 199 ? -5.110 -5.294 -17.422 1.00 84.69 199 THR A N 1
ATOM 1436 C CA . THR A 1 199 ? -5.336 -6.047 -16.173 1.00 84.69 199 THR A CA 1
ATOM 1437 C C . THR A 1 199 ? -5.191 -5.155 -14.940 1.00 84.69 199 THR A C 1
ATOM 1439 O O . THR A 1 199 ? -5.989 -5.258 -14.010 1.00 84.69 199 THR A O 1
ATOM 1442 N N . TYR A 1 200 ? -4.226 -4.232 -14.963 1.00 85.50 200 TYR A N 1
ATOM 1443 C CA . TYR A 1 200 ? -4.046 -3.206 -13.937 1.00 85.50 200 TYR A CA 1
ATOM 1444 C C . TYR A 1 200 ? -5.272 -2.292 -13.821 1.00 85.50 200 TYR A C 1
ATOM 1446 O O . TYR A 1 200 ? -5.779 -2.066 -12.724 1.00 85.50 200 TYR A O 1
ATOM 1454 N N . GLY A 1 201 ? -5.785 -1.803 -14.954 1.00 88.56 201 GLY A N 1
ATOM 1455 C CA . GLY A 1 201 ? -6.976 -0.961 -15.008 1.00 88.56 201 GLY A CA 1
ATOM 1456 C C . GLY A 1 201 ? -8.216 -1.665 -14.454 1.00 88.56 201 GLY A C 1
ATOM 1457 O O . GLY A 1 201 ? -8.923 -1.101 -13.621 1.00 88.56 201 GLY A O 1
ATOM 1458 N N . LEU A 1 202 ? -8.432 -2.931 -14.823 1.00 90.94 202 LEU A N 1
ATOM 1459 C CA . LEU A 1 202 ? -9.534 -3.737 -14.291 1.00 90.94 202 LEU A CA 1
ATOM 1460 C C . LEU A 1 202 ? -9.403 -3.958 -12.777 1.00 90.94 202 LEU A C 1
ATOM 1462 O O . LEU A 1 202 ? -10.381 -3.797 -12.046 1.00 90.94 202 LEU A O 1
ATOM 1466 N N . ALA A 1 203 ? -8.200 -4.265 -12.280 1.00 91.50 203 ALA A N 1
ATOM 1467 C CA . ALA A 1 203 ? -7.947 -4.390 -10.844 1.00 91.50 203 ALA A CA 1
ATOM 1468 C C . ALA A 1 203 ? -8.208 -3.067 -10.097 1.00 91.50 203 ALA A C 1
ATOM 1470 O O . ALA A 1 203 ? -8.788 -3.068 -9.006 1.00 91.50 203 ALA A O 1
ATOM 1471 N N . LEU A 1 204 ? -7.845 -1.931 -10.701 1.00 92.69 204 LEU A N 1
ATOM 1472 C CA . LEU A 1 204 ? -8.139 -0.603 -10.169 1.00 92.69 204 LEU A CA 1
ATOM 1473 C C . LEU A 1 204 ? -9.651 -0.332 -10.130 1.00 92.69 204 LEU A C 1
ATOM 1475 O O . LEU A 1 204 ? -10.144 0.161 -9.118 1.00 92.69 204 LEU A O 1
ATOM 1479 N N . LEU A 1 205 ? -10.400 -0.700 -11.174 1.00 94.94 205 LEU A N 1
ATOM 1480 C CA . LEU A 1 205 ? -11.861 -0.559 -11.205 1.00 94.94 205 LEU A CA 1
ATOM 1481 C C . LEU A 1 205 ? -12.544 -1.392 -10.116 1.00 94.94 205 LEU A C 1
ATOM 1483 O O . LEU A 1 205 ? -13.446 -0.892 -9.448 1.00 94.94 205 LEU A O 1
ATOM 1487 N N . VAL A 1 206 ? -12.085 -2.624 -9.872 1.00 96.12 206 VAL A N 1
ATOM 1488 C CA . VAL A 1 206 ? -12.583 -3.453 -8.761 1.00 96.12 206 VAL A CA 1
ATOM 1489 C C . VAL A 1 206 ? -12.326 -2.770 -7.414 1.00 96.12 206 VAL A C 1
ATOM 1491 O O . VAL A 1 206 ? -13.239 -2.659 -6.591 1.00 96.12 206 VAL A O 1
ATOM 1494 N N . LYS A 1 207 ? -11.110 -2.249 -7.196 1.00 95.69 207 LYS A N 1
ATOM 1495 C CA . LYS A 1 207 ? -10.766 -1.493 -5.981 1.00 95.69 207 LYS A CA 1
ATOM 1496 C C . LYS A 1 207 ? -11.655 -0.255 -5.813 1.00 95.69 207 LYS A C 1
ATOM 1498 O O . LYS A 1 207 ? -12.137 0.000 -4.709 1.00 95.69 207 LYS A O 1
ATOM 1503 N N . LEU A 1 208 ? -11.901 0.490 -6.892 1.00 95.69 208 LEU A N 1
ATOM 1504 C CA . LEU A 1 208 ? -12.788 1.655 -6.894 1.00 95.69 208 LEU A CA 1
ATOM 1505 C C . LEU A 1 208 ? -14.250 1.275 -6.640 1.00 95.69 208 LEU A C 1
ATOM 1507 O O . LEU A 1 208 ? -14.937 2.011 -5.940 1.00 95.69 208 LEU A O 1
ATOM 1511 N N . GLY A 1 209 ? -14.715 0.125 -7.132 1.00 97.38 209 GLY A N 1
ATOM 1512 C CA . GLY A 1 209 ? -16.050 -0.400 -6.843 1.00 97.38 209 GLY A CA 1
ATOM 1513 C C . GLY A 1 209 ? -16.250 -0.667 -5.351 1.00 97.38 209 GLY A C 1
ATOM 1514 O O . GLY A 1 209 ? -17.212 -0.177 -4.758 1.00 97.38 209 GLY A O 1
ATOM 1515 N N . PHE A 1 210 ? -15.301 -1.362 -4.711 1.00 97.62 210 PHE A N 1
ATOM 1516 C CA . PHE A 1 210 ? -15.333 -1.558 -3.258 1.00 97.62 210 PHE A CA 1
ATOM 1517 C C . PHE A 1 210 ? -15.256 -0.231 -2.500 1.00 97.62 210 PHE A C 1
ATOM 1519 O O . PHE A 1 210 ? -16.056 -0.000 -1.597 1.00 97.62 210 PHE A O 1
ATOM 1526 N N . PHE A 1 211 ? -14.339 0.661 -2.885 1.00 97.19 211 PHE A N 1
ATOM 1527 C CA . PHE A 1 211 ? -14.184 1.969 -2.248 1.00 97.19 211 PHE A CA 1
ATOM 1528 C C . PHE A 1 211 ? -15.451 2.828 -2.377 1.00 97.19 211 PHE A C 1
ATOM 1530 O O . PHE A 1 211 ? -15.911 3.396 -1.391 1.00 97.19 211 PHE A O 1
ATOM 1537 N N . GLY A 1 212 ? -16.075 2.862 -3.557 1.00 96.94 212 GLY A N 1
ATOM 1538 C CA . GLY A 1 212 ? -17.353 3.533 -3.788 1.00 96.94 212 GLY A CA 1
ATOM 1539 C C . GLY A 1 212 ? -18.484 2.945 -2.942 1.00 96.94 212 GLY A C 1
ATOM 1540 O O . GLY A 1 212 ? -19.269 3.696 -2.368 1.00 96.94 212 GLY A O 1
ATOM 1541 N N . GLY A 1 213 ? -18.519 1.618 -2.782 1.00 96.44 213 GLY A N 1
ATOM 1542 C CA . GLY A 1 213 ? -19.445 0.941 -1.872 1.00 96.44 213 GLY A CA 1
ATOM 1543 C C . GLY A 1 213 ? -19.263 1.363 -0.410 1.00 96.44 213 GLY A C 1
ATOM 1544 O O . GLY A 1 213 ? -20.249 1.642 0.272 1.00 96.44 213 GLY A O 1
ATOM 1545 N N . VAL A 1 214 ? -18.013 1.484 0.056 1.00 95.31 214 VAL A N 1
ATOM 1546 C CA . VAL A 1 214 ? -17.702 2.009 1.399 1.00 95.31 214 VAL A CA 1
ATOM 1547 C C . VAL A 1 214 ? -18.204 3.443 1.545 1.00 95.31 214 VAL A C 1
ATOM 1549 O O . VAL A 1 214 ? -18.872 3.748 2.527 1.00 95.31 214 VAL A O 1
ATOM 1552 N N . LEU A 1 215 ? -17.923 4.320 0.575 1.00 94.69 215 LEU A N 1
ATOM 1553 C CA . LEU A 1 215 ? -18.352 5.720 0.631 1.00 94.69 215 LEU A CA 1
ATOM 1554 C C . LEU A 1 215 ? -19.874 5.862 0.634 1.00 94.69 215 LEU A C 1
ATOM 1556 O O . LEU A 1 215 ? -20.406 6.667 1.398 1.00 94.69 215 LEU A O 1
ATOM 1560 N N . LEU A 1 216 ? -20.575 5.068 -0.178 1.00 94.06 216 LEU A N 1
ATOM 1561 C CA . LEU A 1 216 ? -22.034 5.041 -0.192 1.00 94.06 216 LEU A CA 1
ATOM 1562 C C . LEU A 1 216 ? -22.576 4.622 1.177 1.00 94.06 216 LEU A C 1
ATOM 1564 O O . LEU A 1 216 ? -23.430 5.307 1.735 1.00 94.06 216 LEU A O 1
ATOM 1568 N N . LEU A 1 217 ? -22.046 3.538 1.747 1.00 91.38 217 LEU A N 1
ATOM 1569 C CA . LEU A 1 217 ? -22.464 3.056 3.060 1.00 91.38 217 LEU A CA 1
ATOM 1570 C C . LEU A 1 217 ? -22.162 4.075 4.167 1.00 91.38 217 LEU A C 1
ATOM 1572 O O . LEU A 1 217 ? -23.031 4.357 4.988 1.00 91.38 217 LEU A O 1
ATOM 1576 N N . ALA A 1 218 ? -20.974 4.682 4.162 1.00 88.38 218 ALA A N 1
ATOM 1577 C CA . ALA A 1 218 ? -20.588 5.718 5.115 1.00 88.38 218 ALA A CA 1
ATOM 1578 C C . ALA A 1 218 ? -21.483 6.967 5.001 1.00 88.38 218 ALA A C 1
ATOM 1580 O O . ALA A 1 218 ? -21.891 7.534 6.017 1.00 88.38 218 ALA A O 1
ATOM 1581 N N . ALA A 1 219 ? -21.847 7.376 3.781 1.00 88.75 219 ALA A N 1
ATOM 1582 C CA . ALA A 1 219 ? -22.759 8.492 3.544 1.00 88.75 219 ALA A CA 1
ATOM 1583 C C . ALA A 1 219 ? -24.178 8.190 4.050 1.00 88.75 219 ALA A C 1
ATOM 1585 O O . ALA A 1 219 ? -24.759 9.014 4.759 1.00 88.75 219 ALA A O 1
ATOM 1586 N N . LEU A 1 220 ? -24.713 7.001 3.750 1.00 88.31 220 LEU A N 1
ATOM 1587 C CA . LEU A 1 220 ? -26.014 6.550 4.255 1.00 88.31 220 LEU A CA 1
ATOM 1588 C C . LEU A 1 220 ? -26.019 6.488 5.786 1.00 88.31 220 LEU A C 1
ATOM 1590 O O . LEU A 1 220 ? -26.912 7.051 6.418 1.00 88.31 220 LEU A O 1
ATOM 1594 N N . ASN A 1 221 ? -24.970 5.915 6.382 1.00 85.06 221 ASN A N 1
ATOM 1595 C CA . ASN A 1 221 ? -24.796 5.868 7.831 1.00 85.06 221 ASN A CA 1
ATOM 1596 C C . ASN A 1 221 ? -24.774 7.268 8.438 1.00 85.06 221 ASN A C 1
ATOM 1598 O O . ASN A 1 221 ? -25.397 7.482 9.471 1.00 85.06 221 ASN A O 1
ATOM 1602 N N . LYS A 1 222 ? -24.105 8.239 7.806 1.00 83.00 222 LYS A N 1
ATOM 1603 C CA . LYS A 1 222 ? -24.059 9.624 8.291 1.00 83.00 222 LYS A CA 1
ATOM 1604 C C . LYS A 1 222 ? -25.428 10.309 8.215 1.00 83.00 222 LYS A C 1
ATOM 1606 O O . LYS A 1 222 ? -25.803 11.027 9.140 1.00 83.00 222 LYS A O 1
ATOM 1611 N N . LEU A 1 223 ? -26.184 10.089 7.139 1.00 81.50 223 LEU A N 1
ATOM 1612 C CA . LEU A 1 223 ? -27.532 10.645 6.977 1.00 81.50 223 LEU A CA 1
ATOM 1613 C C . LEU A 1 223 ? -28.529 10.039 7.972 1.00 81.50 223 LEU A C 1
ATOM 1615 O O . LEU A 1 223 ? -29.348 10.768 8.532 1.00 81.50 223 LEU A O 1
ATOM 1619 N N . ASP A 1 224 ? -28.443 8.734 8.221 1.00 73.56 224 ASP A N 1
ATOM 1620 C CA . ASP A 1 224 ? -29.279 8.049 9.207 1.00 73.56 224 ASP A CA 1
ATOM 1621 C C . ASP A 1 224 ? -28.853 8.366 10.641 1.00 73.56 224 ASP A C 1
ATOM 1623 O O . ASP A 1 224 ? -29.715 8.566 11.496 1.00 73.56 224 ASP A O 1
ATOM 1627 N N . PHE A 1 225 ? -27.552 8.515 10.906 1.00 66.81 225 PHE A N 1
ATOM 1628 C CA . PHE A 1 225 ? -27.008 8.978 12.188 1.00 66.81 225 PHE A CA 1
ATOM 1629 C C . PHE A 1 225 ? -27.621 10.318 12.610 1.00 66.81 225 PHE A C 1
ATOM 1631 O O . PHE A 1 225 ? -27.975 10.497 13.775 1.00 66.81 225 PHE A O 1
ATOM 1638 N N . LEU A 1 226 ? -27.804 11.238 11.656 1.00 62.91 226 LEU A N 1
ATOM 1639 C CA . LEU A 1 226 ? -28.445 12.535 11.888 1.00 62.91 226 LEU A CA 1
ATOM 1640 C C . LEU A 1 226 ? -29.952 12.428 12.180 1.00 62.91 226 LEU A C 1
ATOM 1642 O O . LEU A 1 226 ? -30.524 13.360 12.738 1.00 62.91 226 LEU A O 1
ATOM 1646 N N . LYS A 1 227 ? -30.606 11.316 11.818 1.00 67.19 227 LYS A N 1
ATOM 1647 C CA . LYS A 1 227 ? -32.071 11.164 11.884 1.00 67.19 227 LYS A CA 1
ATOM 1648 C C . LYS A 1 227 ? -32.554 10.199 12.967 1.00 67.19 227 LYS A C 1
ATOM 1650 O O . LYS A 1 227 ? -33.610 10.427 13.551 1.00 67.19 227 LYS A O 1
ATOM 1655 N N . ARG A 1 228 ? -31.873 9.069 13.183 1.00 64.81 228 ARG A N 1
ATOM 1656 C CA . ARG A 1 228 ? -32.375 7.923 13.964 1.00 64.81 228 ARG A CA 1
ATOM 1657 C C . ARG A 1 228 ? -31.206 7.206 14.652 1.00 64.81 228 ARG A C 1
ATOM 1659 O O . ARG A 1 228 ? -30.521 6.393 14.043 1.00 64.81 228 ARG A O 1
ATOM 1666 N N . ARG A 1 229 ? -30.982 7.461 15.947 1.00 67.62 229 ARG A N 1
ATOM 1667 C CA . ARG A 1 229 ? -29.903 6.834 16.744 1.00 67.62 229 ARG A CA 1
ATOM 1668 C C . ARG A 1 229 ? -30.186 5.366 17.107 1.00 67.62 229 ARG A C 1
ATOM 1670 O O . ARG A 1 229 ? -30.337 5.023 18.273 1.00 67.62 229 ARG A O 1
ATOM 1677 N N . LYS A 1 230 ? -30.279 4.473 16.116 1.00 79.50 230 LYS A N 1
ATOM 1678 C CA . LYS A 1 230 ? -30.501 3.031 16.339 1.00 79.50 230 LYS A CA 1
ATOM 1679 C C . LYS A 1 230 ? -29.176 2.262 16.381 1.00 79.50 230 LYS A C 1
ATOM 1681 O O . LYS A 1 230 ? -28.638 1.857 15.351 1.00 79.50 230 LYS A O 1
ATOM 1686 N N . LEU A 1 231 ? -28.671 2.017 17.592 1.00 81.06 231 LEU A N 1
ATOM 1687 C CA . LEU A 1 231 ? -27.358 1.406 17.837 1.00 81.06 231 LEU A CA 1
ATOM 1688 C C . LEU A 1 231 ? -27.120 0.041 17.141 1.00 81.06 231 LEU A C 1
ATOM 1690 O O . LEU A 1 231 ? -26.043 -0.135 16.564 1.00 81.06 231 LEU A O 1
ATOM 1694 N N . PRO A 1 232 ? -28.063 -0.930 17.131 1.00 83.88 232 PRO A N 1
ATOM 1695 C CA . PRO A 1 232 ? -27.821 -2.233 16.499 1.00 83.88 232 PRO A CA 1
ATOM 1696 C C . PRO A 1 232 ? -27.621 -2.141 14.982 1.00 83.88 232 PRO A C 1
ATOM 1698 O O . PRO A 1 232 ? -26.765 -2.830 14.429 1.00 83.88 232 PRO A O 1
ATOM 1701 N N . GLN A 1 233 ? -28.375 -1.257 14.321 1.00 85.00 233 GLN A N 1
ATOM 1702 C CA . GLN A 1 233 ? -28.286 -1.040 12.875 1.00 85.00 233 GLN A CA 1
ATOM 1703 C C . GLN A 1 233 ? -26.942 -0.413 12.503 1.00 85.00 233 GLN A C 1
ATOM 1705 O O . GLN A 1 233 ? -26.275 -0.897 11.593 1.00 85.00 233 GLN A O 1
ATOM 1710 N N . LEU A 1 234 ? -26.489 0.579 13.276 1.00 86.56 234 LEU A N 1
ATOM 1711 C CA . LEU A 1 234 ? -25.183 1.205 13.080 1.00 86.56 234 LEU A CA 1
ATOM 1712 C C . LEU A 1 234 ? -24.025 0.214 13.273 1.00 86.56 234 LEU A C 1
ATOM 1714 O O . LEU A 1 234 ? -23.090 0.193 12.478 1.00 86.56 234 LEU A O 1
ATOM 1718 N N . ARG A 1 235 ? -24.091 -0.650 14.294 1.00 87.88 235 ARG A N 1
ATOM 1719 C CA . ARG A 1 235 ? -23.087 -1.712 14.497 1.00 87.88 235 ARG A CA 1
ATOM 1720 C C . ARG A 1 235 ? -23.046 -2.690 13.323 1.00 87.88 235 ARG A C 1
ATOM 1722 O O . ARG A 1 235 ? -21.960 -3.090 12.912 1.00 87.88 235 ARG A O 1
ATOM 1729 N N . GLY A 1 236 ? -24.208 -3.073 12.793 1.00 89.31 236 GLY A N 1
ATOM 1730 C CA . GLY A 1 236 ? -24.306 -3.902 11.592 1.00 89.31 236 GLY A CA 1
ATOM 1731 C C . GLY A 1 236 ? -23.680 -3.220 10.376 1.00 89.31 236 GLY A C 1
ATOM 1732 O O . GLY A 1 236 ? -22.846 -3.818 9.702 1.00 89.31 236 GLY A O 1
ATOM 1733 N N . ALA A 1 237 ? -24.004 -1.948 10.152 1.00 90.56 237 ALA A N 1
ATOM 1734 C CA . ALA A 1 237 ? -23.469 -1.183 9.035 1.00 90.56 237 ALA A CA 1
ATOM 1735 C C . ALA A 1 237 ? -21.944 -1.008 9.122 1.00 90.56 237 ALA A C 1
ATOM 1737 O O . ALA A 1 237 ? -21.254 -1.241 8.137 1.00 90.56 237 ALA A O 1
ATOM 1738 N N . LEU A 1 238 ? -21.393 -0.718 10.305 1.00 91.12 238 LEU A N 1
ATOM 1739 C CA . LEU A 1 238 ? -19.942 -0.618 10.499 1.00 91.12 238 LEU A CA 1
ATOM 1740 C C . LEU A 1 238 ? -19.215 -1.961 10.296 1.00 91.12 238 LEU A C 1
ATOM 1742 O O . LEU A 1 238 ? -18.063 -1.973 9.873 1.00 91.12 238 LEU A O 1
ATOM 1746 N N . ARG A 1 239 ? -19.863 -3.109 10.558 1.00 94.00 239 ARG A N 1
ATOM 1747 C CA . ARG A 1 239 ? -19.300 -4.435 10.222 1.00 94.00 239 ARG A CA 1
ATOM 1748 C C . ARG A 1 239 ? -19.207 -4.643 8.715 1.00 94.00 239 ARG A C 1
ATOM 1750 O O . ARG A 1 239 ? -18.199 -5.158 8.240 1.00 94.00 239 ARG A O 1
ATOM 1757 N N . VAL A 1 240 ? -20.240 -4.237 7.977 1.00 95.12 240 VAL A N 1
ATOM 1758 C CA . VAL A 1 240 ? -20.229 -4.278 6.508 1.00 95.12 240 VAL A CA 1
ATOM 1759 C C . VAL A 1 240 ? -19.176 -3.310 5.963 1.00 95.12 240 VAL A C 1
ATOM 1761 O O . VAL A 1 240 ? -18.411 -3.684 5.079 1.00 95.12 240 VAL A O 1
ATOM 1764 N N . GLU A 1 241 ? -19.063 -2.113 6.543 1.00 95.06 241 GLU A N 1
ATOM 1765 C CA . GLU A 1 241 ? -18.022 -1.137 6.206 1.00 95.06 241 GLU A CA 1
ATOM 1766 C C . GLU A 1 241 ? -16.619 -1.721 6.418 1.00 95.06 241 GLU A C 1
ATOM 1768 O O . GLU A 1 241 ? -15.790 -1.677 5.512 1.00 95.06 241 GLU A O 1
ATOM 1773 N N . ALA A 1 242 ? -16.371 -2.365 7.564 1.00 95.12 242 ALA A N 1
ATOM 1774 C CA . ALA A 1 242 ? -15.110 -3.047 7.843 1.00 95.12 242 ALA A CA 1
ATOM 1775 C C . ALA A 1 242 ? -14.803 -4.154 6.817 1.00 95.12 242 ALA A C 1
ATOM 1777 O O . ALA A 1 242 ? -13.674 -4.250 6.339 1.00 95.12 242 ALA A O 1
ATOM 1778 N N . ALA A 1 243 ? -15.795 -4.971 6.445 1.00 96.44 243 ALA A N 1
ATOM 1779 C CA . ALA A 1 243 ? -15.621 -6.038 5.457 1.00 96.44 243 ALA A CA 1
ATOM 1780 C C . ALA A 1 243 ? -15.292 -5.492 4.055 1.00 96.44 243 ALA A C 1
ATOM 1782 O O . ALA A 1 243 ? -14.409 -6.013 3.365 1.00 96.44 243 ALA A O 1
ATOM 1783 N N . LEU A 1 244 ? -15.953 -4.408 3.644 1.00 96.75 244 LEU A N 1
ATOM 1784 C CA . LEU A 1 244 ? -15.655 -3.726 2.386 1.00 96.75 244 LEU A CA 1
ATOM 1785 C C . LEU A 1 244 ? -14.257 -3.094 2.406 1.00 96.75 244 LEU A C 1
ATOM 1787 O O . LEU A 1 244 ? -13.516 -3.237 1.438 1.00 96.75 244 LEU A O 1
ATOM 1791 N N . LEU A 1 245 ? -13.847 -2.473 3.515 1.00 96.44 245 LEU A N 1
ATOM 1792 C CA . LEU A 1 245 ? -12.494 -1.930 3.676 1.00 96.44 245 LEU A CA 1
ATOM 1793 C C . LEU A 1 245 ? -11.418 -3.025 3.599 1.00 96.44 245 LEU A C 1
ATOM 1795 O O . LEU A 1 245 ? -10.407 -2.840 2.925 1.00 96.44 245 LEU A O 1
ATOM 1799 N N . VAL A 1 246 ? -11.646 -4.198 4.199 1.00 95.44 246 VAL A N 1
ATOM 1800 C CA . VAL A 1 246 ? -10.755 -5.363 4.032 1.00 95.44 246 VAL A CA 1
ATOM 1801 C C . VAL A 1 246 ? -10.701 -5.816 2.566 1.00 95.44 246 VAL A C 1
ATOM 1803 O O . VAL A 1 246 ? -9.629 -6.150 2.064 1.00 95.44 246 VAL A O 1
ATOM 1806 N N . SER A 1 247 ? -11.820 -5.748 1.841 1.00 96.88 247 SER A N 1
ATOM 1807 C CA . SER A 1 247 ? -11.867 -6.052 0.401 1.00 96.88 247 SER A CA 1
ATOM 1808 C C . SER A 1 247 ? -11.086 -5.024 -0.440 1.00 96.88 247 SER A C 1
ATOM 1810 O O . SER A 1 247 ? -10.407 -5.389 -1.405 1.00 96.88 247 SER A O 1
ATOM 1812 N N . VAL A 1 248 ? -11.085 -3.745 -0.040 1.00 97.06 248 VAL A N 1
ATOM 1813 C CA . VAL A 1 248 ? -10.213 -2.705 -0.623 1.00 97.06 248 VAL A CA 1
ATOM 1814 C C . VAL A 1 248 ? -8.732 -3.036 -0.395 1.00 97.06 248 VAL A C 1
ATOM 1816 O O . VAL A 1 248 ? -7.918 -2.838 -1.298 1.00 97.06 248 VAL A O 1
ATOM 1819 N N . LEU A 1 249 ? -8.355 -3.579 0.768 1.00 95.75 249 LEU A N 1
ATOM 1820 C CA . LEU A 1 249 ? -6.973 -4.007 1.033 1.00 95.75 249 LEU A CA 1
ATOM 1821 C C . LEU A 1 249 ? -6.559 -5.209 0.185 1.00 95.75 249 LEU A C 1
ATOM 1823 O O . LEU A 1 249 ? -5.473 -5.195 -0.393 1.00 95.75 249 LEU A O 1
ATOM 1827 N N . ALA A 1 250 ? -7.428 -6.213 0.068 1.00 94.44 250 ALA A N 1
ATOM 1828 C CA . ALA A 1 250 ? -7.171 -7.391 -0.757 1.00 94.44 250 ALA A CA 1
ATOM 1829 C C . ALA A 1 250 ? -7.008 -7.022 -2.240 1.00 94.44 250 ALA A C 1
ATOM 1831 O O . ALA A 1 250 ? -6.018 -7.387 -2.872 1.00 94.44 250 ALA A O 1
ATOM 1832 N N . SER A 1 251 ? -7.924 -6.211 -2.781 1.00 95.25 251 SER A N 1
ATOM 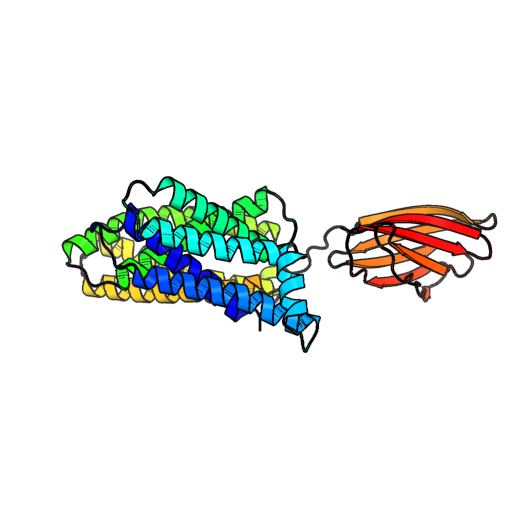1833 C CA . SER A 1 251 ? -7.800 -5.692 -4.152 1.00 95.25 251 SER A CA 1
ATOM 1834 C C . SER A 1 251 ? -6.576 -4.785 -4.328 1.00 95.25 251 SER A C 1
ATOM 1836 O O . SER A 1 251 ? -5.941 -4.822 -5.378 1.00 95.25 251 SER A O 1
ATOM 1838 N N . SER A 1 252 ? -6.165 -4.042 -3.292 1.00 94.06 252 SER A N 1
ATOM 1839 C CA . SER A 1 252 ? -4.900 -3.291 -3.308 1.00 94.06 252 SER A CA 1
ATOM 1840 C C . SER A 1 252 ? -3.675 -4.204 -3.365 1.00 94.06 252 SER A C 1
ATOM 1842 O O . SER A 1 252 ? -2.719 -3.861 -4.050 1.00 94.06 252 SER A O 1
ATOM 1844 N N . GLY A 1 253 ? -3.692 -5.361 -2.695 1.00 91.88 253 GLY A N 1
ATOM 1845 C CA . GLY A 1 253 ? -2.624 -6.362 -2.788 1.00 91.88 253 GLY A CA 1
ATOM 1846 C C . GLY A 1 253 ? -2.484 -6.944 -4.198 1.00 91.88 253 GLY A C 1
ATOM 1847 O O . GLY A 1 253 ? -1.369 -7.106 -4.695 1.00 91.88 253 GLY A O 1
ATOM 1848 N N . VAL A 1 254 ? -3.609 -7.188 -4.876 1.00 91.31 254 VAL A N 1
ATOM 1849 C CA . VAL A 1 254 ? -3.625 -7.595 -6.293 1.00 91.31 254 VAL A CA 1
ATOM 1850 C C . VAL A 1 254 ? -3.088 -6.474 -7.184 1.00 91.31 254 VAL A C 1
ATOM 1852 O O . VAL A 1 254 ? -2.179 -6.703 -7.980 1.00 91.31 254 VAL A O 1
ATOM 1855 N N . LEU A 1 255 ? -3.584 -5.247 -7.012 1.00 89.69 255 LEU A N 1
ATOM 1856 C CA . LEU A 1 255 ? -3.158 -4.097 -7.812 1.00 89.69 255 LEU A CA 1
ATOM 1857 C C . LEU A 1 255 ? -1.657 -3.808 -7.653 1.00 89.69 255 LEU A C 1
ATOM 1859 O O . LEU A 1 255 ? -0.969 -3.608 -8.644 1.00 89.69 255 LEU A O 1
ATOM 1863 N N . ALA A 1 256 ? -1.134 -3.861 -6.425 1.00 87.38 256 ALA A N 1
ATOM 1864 C CA . ALA A 1 256 ? 0.280 -3.624 -6.124 1.00 87.38 256 ALA A CA 1
ATOM 1865 C C . ALA A 1 256 ? 1.227 -4.697 -6.688 1.00 87.38 256 ALA A C 1
ATOM 1867 O O . ALA A 1 256 ? 2.438 -4.501 -6.697 1.00 87.38 256 ALA A O 1
ATOM 1868 N N . THR A 1 257 ? 0.694 -5.841 -7.122 1.00 84.06 257 THR A N 1
ATOM 1869 C CA . THR A 1 257 ? 1.466 -6.933 -7.740 1.00 84.06 257 THR A CA 1
ATOM 1870 C C . THR A 1 257 ? 1.176 -7.090 -9.227 1.00 84.06 257 THR A C 1
ATOM 1872 O O . THR A 1 257 ? 1.724 -7.980 -9.872 1.00 84.06 257 THR A O 1
ATOM 1875 N N . THR A 1 258 ? 0.342 -6.211 -9.783 1.00 82.69 258 THR A N 1
ATOM 1876 C CA . THR A 1 258 ? 0.066 -6.140 -11.214 1.00 82.69 258 THR A CA 1
ATOM 1877 C C . THR A 1 258 ? 0.929 -5.035 -11.806 1.00 82.69 258 THR A C 1
ATOM 1879 O O . THR A 1 258 ? 0.910 -3.907 -11.313 1.00 82.69 258 THR A O 1
ATOM 1882 N N . ALA A 1 259 ? 1.690 -5.345 -12.856 1.00 72.00 259 ALA A N 1
ATOM 1883 C CA . ALA A 1 259 ? 2.469 -4.332 -13.557 1.00 72.00 259 ALA A CA 1
ATOM 1884 C C . ALA A 1 259 ? 1.523 -3.239 -14.096 1.00 72.00 259 ALA A C 1
ATOM 1886 O O . ALA A 1 259 ? 0.515 -3.587 -14.724 1.00 72.00 259 ALA A O 1
ATOM 1887 N N . PRO A 1 260 ? 1.802 -1.944 -13.853 1.00 65.94 260 PRO A N 1
ATOM 1888 C CA . PRO A 1 260 ? 1.086 -0.863 -14.519 1.00 65.94 260 PRO A CA 1
ATOM 1889 C C . PRO A 1 260 ? 1.125 -1.067 -16.039 1.00 65.94 260 PRO A C 1
ATOM 1891 O O . PRO A 1 260 ? 2.111 -1.614 -16.543 1.00 65.94 260 PRO A O 1
ATOM 1894 N N . PRO A 1 261 ? 0.084 -0.649 -16.780 1.00 63.72 261 PRO A N 1
ATOM 1895 C CA . PRO A 1 261 ? 0.154 -0.675 -18.230 1.00 63.72 261 PRO A CA 1
ATOM 1896 C C . PRO A 1 261 ? 1.342 0.186 -18.644 1.00 63.72 261 PRO A C 1
ATOM 1898 O O . PRO A 1 261 ? 1.550 1.251 -18.062 1.00 63.72 261 PRO A O 1
ATOM 1901 N N . GLU A 1 262 ? 2.130 -0.293 -19.604 1.00 56.12 262 GLU A N 1
ATOM 1902 C CA . GLU A 1 262 ? 3.300 0.422 -20.102 1.00 56.12 262 GLU A CA 1
ATOM 1903 C C . GLU A 1 262 ? 2.867 1.823 -20.556 1.00 56.12 262 GLU A C 1
ATOM 1905 O O . GLU A 1 262 ? 2.335 2.022 -21.646 1.00 56.12 262 GLU A O 1
ATOM 1910 N N . VAL A 1 263 ? 3.079 2.825 -19.702 1.00 47.03 263 VAL A N 1
ATOM 1911 C CA . VAL A 1 263 ? 3.420 4.151 -20.192 1.00 47.03 263 VAL A CA 1
ATOM 1912 C C . VAL A 1 263 ? 4.776 3.911 -20.842 1.00 47.03 263 VAL A C 1
ATOM 1914 O O . VAL A 1 263 ? 5.670 3.450 -20.125 1.00 47.03 263 VAL A O 1
ATOM 1917 N N . PRO A 1 264 ? 4.960 4.133 -22.156 1.00 46.25 264 PRO A N 1
ATOM 1918 C CA . PRO A 1 264 ? 6.293 4.095 -22.723 1.00 46.25 264 PRO A CA 1
ATOM 1919 C C . PRO A 1 264 ? 7.081 5.164 -21.974 1.00 46.25 264 PRO A C 1
ATOM 1921 O O . PRO A 1 264 ? 6.944 6.356 -22.254 1.00 46.25 264 PRO A O 1
ATOM 1924 N N . ALA A 1 265 ? 7.847 4.775 -20.952 1.00 49.59 265 ALA A N 1
ATOM 1925 C CA . ALA A 1 265 ? 8.840 5.687 -20.436 1.00 49.59 265 ALA A CA 1
ATOM 1926 C C . ALA A 1 265 ? 9.765 5.895 -21.625 1.00 49.59 265 ALA A C 1
ATOM 1928 O O . ALA A 1 265 ? 10.182 4.912 -22.246 1.00 49.59 265 ALA A O 1
ATOM 1929 N N . ALA A 1 266 ? 9.975 7.157 -21.998 1.00 51.50 266 ALA A N 1
ATOM 1930 C CA . ALA A 1 266 ? 10.815 7.494 -23.131 1.00 51.50 266 ALA A CA 1
ATOM 1931 C C . ALA A 1 266 ? 12.106 6.689 -22.996 1.00 51.50 266 ALA A C 1
ATOM 1933 O O . ALA A 1 266 ? 12.819 6.838 -21.999 1.00 51.50 266 ALA A O 1
ATOM 1934 N N . ALA A 1 267 ? 12.334 5.771 -23.936 1.00 64.12 267 ALA A N 1
ATOM 1935 C CA . ALA A 1 267 ? 13.528 4.959 -23.900 1.00 64.12 267 ALA A CA 1
ATOM 1936 C C . ALA A 1 267 ? 14.723 5.909 -23.852 1.00 64.12 267 ALA A C 1
ATOM 1938 O O . ALA A 1 267 ? 14.719 6.952 -24.518 1.00 64.12 267 ALA A O 1
ATOM 1939 N N . LEU A 1 268 ? 15.720 5.598 -23.027 1.00 75.69 268 LEU A N 1
ATOM 1940 C CA . LEU A 1 268 ? 16.932 6.399 -23.028 1.00 75.69 268 LEU A CA 1
ATOM 1941 C C . LEU A 1 268 ? 17.632 6.122 -24.357 1.00 75.69 268 LEU A C 1
ATOM 1943 O O . LEU A 1 268 ? 18.271 5.083 -24.525 1.00 75.69 268 LEU A O 1
ATOM 1947 N N . VAL A 1 269 ? 17.458 7.035 -25.309 1.00 83.94 269 VAL A N 1
ATOM 1948 C CA . VAL A 1 269 ? 18.085 6.946 -26.623 1.00 83.94 269 VAL A CA 1
ATOM 1949 C C . VAL A 1 269 ? 19.465 7.577 -26.533 1.00 83.94 269 VAL A C 1
ATOM 1951 O O . VAL A 1 269 ? 19.606 8.761 -26.236 1.00 83.94 269 VAL A O 1
ATOM 1954 N N . THR A 1 270 ? 20.488 6.773 -26.790 1.00 89.06 270 THR A N 1
ATOM 1955 C CA . THR A 1 270 ? 21.875 7.209 -26.936 1.00 89.06 270 THR A CA 1
ATOM 1956 C C . THR A 1 270 ? 22.245 7.112 -28.415 1.00 89.06 270 THR A C 1
ATOM 1958 O O . THR A 1 270 ? 22.637 6.033 -28.878 1.00 89.06 270 THR A O 1
ATOM 1961 N N . PRO A 1 271 ? 22.062 8.195 -29.192 1.00 91.81 271 PRO A N 1
ATOM 1962 C CA . PRO A 1 271 ? 22.482 8.223 -30.582 1.00 91.81 271 PRO A CA 1
ATOM 1963 C C . PRO A 1 2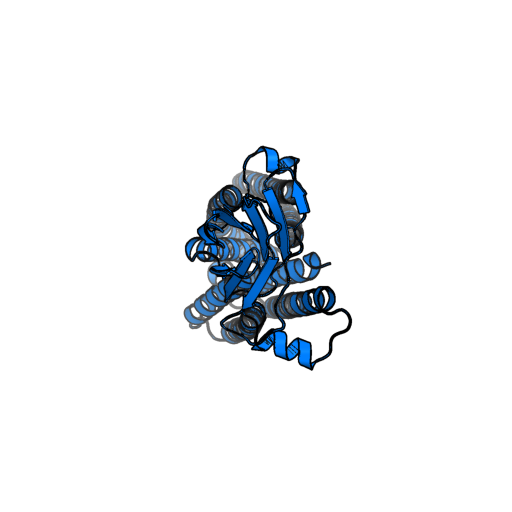71 ? 24.009 8.286 -30.670 1.00 91.81 271 PRO A C 1
ATOM 1965 O O . PRO A 1 271 ? 24.672 8.883 -29.820 1.00 91.81 271 PRO A O 1
ATOM 1968 N N . PHE A 1 272 ? 24.562 7.708 -31.728 1.00 91.31 272 PHE A N 1
ATOM 1969 C CA . PHE A 1 272 ? 25.961 7.869 -32.088 1.00 91.31 272 PHE A CA 1
ATOM 1970 C C . PHE A 1 272 ? 26.110 7.995 -33.604 1.00 91.31 272 PHE A C 1
ATOM 1972 O O . PHE A 1 272 ? 25.369 7.399 -34.390 1.00 91.31 272 PHE A O 1
ATOM 1979 N N . GLU A 1 273 ? 27.101 8.772 -34.012 1.00 91.88 273 GLU A N 1
ATOM 1980 C CA . GLU A 1 273 ? 27.501 8.919 -35.401 1.00 91.88 273 GLU A CA 1
ATOM 1981 C C . GLU A 1 273 ? 29.023 8.931 -35.444 1.00 91.88 273 GLU A C 1
ATOM 1983 O O . GLU A 1 273 ? 29.678 9.640 -34.678 1.00 91.88 273 GLU A O 1
ATOM 1988 N N . THR A 1 274 ? 29.595 8.076 -36.281 1.00 90.62 274 THR A N 1
ATOM 1989 C CA . THR A 1 274 ? 31.043 7.924 -36.386 1.00 90.62 274 THR A CA 1
ATOM 1990 C C . THR A 1 274 ? 31.441 7.518 -37.799 1.00 90.62 274 THR A C 1
ATOM 1992 O O . THR A 1 274 ? 30.598 7.197 -38.632 1.00 90.62 274 THR A O 1
ATOM 1995 N N . THR A 1 275 ? 32.740 7.520 -38.081 1.00 89.69 275 THR A N 1
ATOM 1996 C CA . THR A 1 275 ? 33.293 7.007 -39.336 1.00 89.69 275 THR A CA 1
ATOM 1997 C C . THR A 1 275 ? 34.132 5.770 -39.038 1.00 89.69 275 THR A C 1
ATOM 1999 O O . THR A 1 275 ? 35.157 5.861 -38.366 1.00 89.69 275 THR A O 1
ATOM 2002 N N . LEU A 1 276 ? 33.703 4.613 -39.544 1.00 86.81 276 LEU A N 1
ATOM 2003 C CA . LEU A 1 276 ? 34.381 3.324 -39.388 1.00 86.81 276 LEU A CA 1
ATOM 2004 C C . LEU A 1 276 ? 34.819 2.827 -40.767 1.00 86.81 276 LEU A C 1
ATOM 2006 O O . LEU A 1 276 ? 34.030 2.808 -41.710 1.00 86.81 276 LEU A O 1
ATOM 2010 N N . GLY A 1 277 ? 36.102 2.493 -40.918 1.00 81.81 277 GLY A N 1
ATOM 2011 C CA . GLY A 1 277 ? 36.673 2.079 -42.204 1.00 81.81 277 GLY A CA 1
ATOM 2012 C C . GLY A 1 277 ? 36.524 3.129 -43.315 1.00 81.81 277 GLY A C 1
ATOM 2013 O O . GLY A 1 277 ? 36.339 2.769 -44.474 1.00 81.81 277 GLY A O 1
ATOM 2014 N N . GLY A 1 278 ? 36.538 4.422 -42.965 1.00 83.12 278 GLY A N 1
ATOM 2015 C CA . GLY A 1 278 ? 36.364 5.529 -43.915 1.00 83.12 278 GLY A CA 1
ATOM 2016 C C . GLY A 1 278 ? 34.925 5.755 -44.393 1.00 83.12 278 GLY A C 1
ATOM 2017 O O . GLY A 1 278 ? 34.716 6.533 -45.319 1.00 83.12 278 GLY A O 1
ATOM 2018 N N . ARG A 1 279 ? 33.931 5.092 -43.785 1.00 86.00 279 ARG A N 1
ATOM 2019 C CA . ARG A 1 279 ? 32.511 5.224 -44.135 1.00 86.00 279 ARG A CA 1
ATOM 2020 C C . ARG A 1 279 ? 31.676 5.661 -42.930 1.00 86.00 279 ARG A C 1
ATOM 2022 O O . ARG A 1 279 ? 31.976 5.237 -41.811 1.00 86.00 279 ARG A O 1
ATOM 2029 N N . PRO A 1 280 ? 30.640 6.492 -43.131 1.00 88.56 280 PRO A N 1
ATOM 2030 C CA . PRO A 1 280 ? 29.770 6.913 -42.046 1.00 88.56 280 PRO A CA 1
ATOM 2031 C C . PRO A 1 280 ? 28.959 5.724 -41.525 1.00 88.56 280 PRO A C 1
ATOM 2033 O O . PRO A 1 280 ? 28.394 4.946 -42.294 1.00 88.56 280 PRO A O 1
ATOM 2036 N N . VAL A 1 281 ? 28.908 5.598 -40.204 1.00 91.00 281 VAL A N 1
ATOM 2037 C CA . VAL A 1 281 ? 28.074 4.645 -39.476 1.00 91.00 281 VAL A CA 1
ATOM 2038 C C . VAL A 1 281 ? 27.264 5.440 -38.469 1.00 91.00 281 VAL A C 1
ATOM 2040 O O . VAL A 1 281 ? 27.820 6.145 -37.623 1.00 91.00 281 VAL A O 1
ATOM 2043 N N . ARG A 1 282 ? 25.942 5.315 -38.557 1.00 93.56 282 ARG A N 1
ATOM 2044 C CA . ARG A 1 282 ? 25.005 5.990 -37.663 1.00 93.56 282 ARG A CA 1
ATOM 2045 C C . ARG A 1 282 ? 24.175 4.955 -36.939 1.00 93.56 282 ARG A C 1
ATOM 2047 O O . ARG A 1 282 ? 23.730 3.979 -37.535 1.00 93.56 282 ARG A O 1
ATOM 2054 N N . GLY A 1 283 ? 23.927 5.172 -35.661 1.00 93.56 283 GLY A N 1
ATOM 2055 C CA . GLY A 1 283 ? 23.044 4.296 -34.924 1.00 93.56 283 GLY A CA 1
ATOM 2056 C C . GLY A 1 283 ? 22.531 4.912 -33.646 1.00 93.56 283 GLY A C 1
ATOM 2057 O O . GLY A 1 283 ? 22.876 6.026 -33.263 1.00 93.56 283 GLY A O 1
ATOM 2058 N N . GLU A 1 284 ? 21.681 4.155 -32.985 1.00 93.69 284 GLU A N 1
ATOM 2059 C CA . GLU A 1 284 ? 21.145 4.497 -31.685 1.00 93.69 284 GLU A CA 1
ATOM 2060 C C . GLU A 1 284 ? 21.005 3.239 -30.839 1.00 93.69 284 GLU A C 1
ATOM 2062 O O . GLU A 1 284 ? 20.655 2.158 -31.328 1.00 93.69 284 GLU A O 1
ATOM 2067 N N . PHE A 1 285 ? 21.285 3.403 -29.553 1.00 92.69 285 PHE A N 1
ATOM 2068 C CA . PHE A 1 285 ? 20.912 2.450 -28.525 1.00 92.69 285 PHE A CA 1
ATOM 2069 C C . PHE A 1 285 ? 19.715 3.013 -27.776 1.00 92.69 285 PHE A C 1
ATOM 2071 O O . PHE A 1 285 ? 19.771 4.137 -27.289 1.00 92.69 285 PHE A O 1
ATOM 2078 N N . SER A 1 286 ? 18.642 2.245 -27.690 1.00 89.06 286 SER A N 1
ATOM 2079 C CA . SER A 1 286 ? 17.413 2.617 -27.004 1.00 89.06 286 SER A CA 1
ATOM 2080 C C . SER A 1 286 ? 17.203 1.651 -25.845 1.00 89.06 286 SER A C 1
ATOM 2082 O O . SER A 1 286 ? 17.013 0.447 -26.047 1.00 89.06 286 SER A O 1
ATOM 2084 N N . LEU A 1 287 ? 17.317 2.176 -24.625 1.00 85.38 287 LEU A N 1
ATOM 2085 C CA . LEU A 1 287 ? 17.104 1.420 -23.396 1.00 85.38 287 LEU A CA 1
ATOM 2086 C C . LEU A 1 287 ? 15.682 1.657 -22.883 1.00 85.38 287 LEU A C 1
ATOM 2088 O O . LEU A 1 287 ? 15.351 2.745 -22.409 1.00 85.38 287 LEU A O 1
ATOM 2092 N N . GLU A 1 288 ? 14.859 0.620 -22.968 1.00 80.88 288 GLU A N 1
ATOM 2093 C CA . GLU A 1 288 ? 13.498 0.594 -22.443 1.00 80.88 288 GLU A CA 1
ATOM 2094 C C . GLU A 1 288 ? 13.505 0.303 -20.926 1.00 80.88 288 GLU A C 1
ATOM 2096 O O . GLU A 1 288 ? 14.404 -0.385 -20.416 1.00 80.88 288 GLU A O 1
ATOM 2101 N N . PRO A 1 289 ? 12.483 0.764 -20.183 1.00 65.69 289 PRO A N 1
ATOM 2102 C CA . PRO A 1 289 ? 12.244 0.332 -18.808 1.00 65.69 289 PRO A CA 1
ATOM 2103 C C . PRO A 1 289 ? 12.226 -1.194 -18.676 1.00 65.69 289 PRO A C 1
ATOM 2105 O O . PRO A 1 289 ? 11.694 -1.901 -19.527 1.00 65.69 289 PRO A O 1
ATOM 2108 N N . GLY A 1 290 ? 12.798 -1.723 -17.591 1.00 67.19 290 GLY A N 1
ATOM 2109 C CA . GLY A 1 290 ? 12.913 -3.176 -17.397 1.00 67.19 290 GLY A CA 1
ATOM 2110 C C . GLY A 1 290 ? 14.131 -3.810 -18.081 1.00 67.19 290 GLY A C 1
ATOM 2111 O O . GLY A 1 290 ? 14.178 -5.039 -18.234 1.00 67.19 290 GLY A O 1
ATOM 2112 N N . GLY A 1 291 ? 15.100 -2.975 -18.476 1.00 77.00 291 GLY A N 1
ATOM 2113 C CA . GLY A 1 291 ? 16.441 -3.380 -18.895 1.00 77.00 291 GLY A CA 1
ATOM 2114 C C . GLY A 1 291 ? 16.531 -3.863 -20.338 1.00 77.00 291 GLY A C 1
ATOM 2115 O O . GLY A 1 291 ? 17.520 -4.484 -20.710 1.00 77.00 291 GLY A O 1
ATOM 2116 N N . VAL A 1 292 ? 15.515 -3.636 -21.169 1.00 84.69 292 VAL A N 1
ATOM 2117 C CA . VAL A 1 292 ? 15.554 -4.091 -22.562 1.00 84.69 292 VAL A CA 1
ATOM 2118 C C . VAL A 1 292 ? 16.337 -3.084 -23.397 1.00 84.69 292 VAL A C 1
ATOM 2120 O O . VAL A 1 292 ? 15.936 -1.934 -23.545 1.00 84.69 292 VAL A O 1
ATOM 2123 N N . LEU A 1 293 ? 17.468 -3.521 -23.944 1.00 89.75 293 LEU A N 1
ATOM 2124 C CA . LEU A 1 293 ? 18.299 -2.719 -24.831 1.00 89.75 293 LEU A CA 1
ATOM 2125 C C . LEU A 1 293 ? 18.005 -3.109 -26.279 1.00 89.75 293 LEU A C 1
ATOM 2127 O O . LEU A 1 293 ? 18.164 -4.268 -26.669 1.00 89.75 293 LEU A O 1
ATOM 2131 N N . SER A 1 294 ? 17.626 -2.128 -27.087 1.00 91.56 294 SER A N 1
ATOM 2132 C CA . SER A 1 294 ? 17.545 -2.249 -28.538 1.00 91.56 294 SER A CA 1
ATOM 2133 C C . SER A 1 294 ? 18.649 -1.423 -29.192 1.00 91.56 294 SER A C 1
ATOM 2135 O O . SER A 1 294 ? 18.994 -0.340 -28.727 1.00 91.56 294 SER A O 1
ATOM 2137 N N . ALA A 1 295 ? 19.241 -1.954 -30.254 1.00 93.44 295 ALA A N 1
ATOM 2138 C CA . ALA A 1 295 ? 20.250 -1.278 -31.052 1.00 93.44 295 ALA A CA 1
ATOM 2139 C C . ALA A 1 295 ? 19.766 -1.214 -32.496 1.00 93.44 295 ALA A C 1
ATOM 2141 O O . ALA A 1 295 ? 19.351 -2.234 -33.052 1.00 93.44 295 ALA A O 1
ATOM 2142 N N . ARG A 1 296 ? 19.850 -0.035 -33.107 1.00 94.94 296 ARG A N 1
ATOM 2143 C CA . ARG A 1 296 ? 19.574 0.179 -34.527 1.00 94.94 296 ARG A CA 1
ATOM 2144 C C . ARG A 1 296 ? 20.777 0.871 -35.144 1.00 94.94 296 ARG A C 1
ATOM 2146 O O . ARG A 1 296 ? 21.112 1.979 -34.749 1.00 94.94 296 ARG A O 1
ATOM 2153 N N . ILE A 1 297 ? 21.438 0.209 -36.084 1.00 94.06 297 ILE A N 1
ATOM 2154 C CA . ILE A 1 297 ? 22.669 0.691 -36.714 1.00 94.06 297 ILE A CA 1
ATOM 2155 C C . ILE A 1 297 ? 22.474 0.667 -38.222 1.00 94.06 297 ILE A C 1
ATOM 2157 O O . ILE A 1 297 ? 22.195 -0.378 -38.803 1.00 94.06 297 ILE A O 1
ATOM 2161 N N . GLU A 1 298 ? 22.629 1.816 -38.856 1.00 93.25 298 GLU A N 1
ATOM 2162 C CA . GLU A 1 298 ? 22.719 1.943 -40.299 1.00 93.25 298 GLU A CA 1
ATOM 2163 C C . GLU A 1 298 ? 24.190 1.898 -40.714 1.00 93.25 298 GLU A C 1
ATOM 2165 O O . GLU A 1 298 ? 25.007 2.736 -40.321 1.00 93.25 298 GLU A O 1
ATOM 2170 N N . ALA A 1 299 ? 24.528 0.862 -41.476 1.00 89.50 299 ALA A N 1
ATOM 2171 C CA . ALA A 1 299 ? 25.874 0.605 -41.956 1.00 89.50 299 ALA A CA 1
ATOM 2172 C C . ALA A 1 299 ? 25.802 -0.153 -43.283 1.00 89.50 299 ALA A C 1
ATOM 2174 O O . ALA A 1 299 ? 24.847 -0.874 -43.564 1.00 89.50 299 ALA A O 1
ATOM 2175 N N . GLU A 1 300 ? 26.830 -0.025 -44.112 1.00 86.56 300 GLU A N 1
ATOM 2176 C CA . GLU A 1 300 ? 26.884 -0.768 -45.373 1.00 86.56 300 GLU A CA 1
ATOM 2177 C C . GLU A 1 300 ? 27.228 -2.251 -45.151 1.00 86.56 300 GLU A C 1
ATOM 2179 O O . GLU A 1 300 ? 26.651 -3.140 -45.779 1.00 86.56 300 GLU A O 1
ATOM 2184 N N . HIS A 1 301 ? 28.117 -2.520 -44.192 1.00 87.69 301 HIS A N 1
ATOM 2185 C CA . HIS A 1 301 ? 28.548 -3.860 -43.795 1.00 87.69 301 HIS A CA 1
ATOM 2186 C C . HIS A 1 301 ? 27.948 -4.258 -42.448 1.00 87.69 301 HIS A C 1
ATOM 2188 O O . HIS A 1 301 ? 27.556 -3.401 -41.657 1.00 87.69 301 HIS A O 1
ATOM 2194 N N . ALA A 1 302 ? 27.894 -5.566 -42.188 1.00 89.19 302 ALA A N 1
ATOM 2195 C CA . ALA A 1 302 ? 27.340 -6.100 -40.952 1.00 89.19 302 ALA A CA 1
ATOM 2196 C C . ALA A 1 302 ? 28.148 -5.618 -39.733 1.00 89.19 302 ALA A C 1
ATOM 2198 O O . ALA A 1 302 ? 29.344 -5.914 -39.644 1.00 89.19 302 ALA A O 1
ATOM 2199 N N . PRO A 1 303 ? 27.523 -4.891 -38.790 1.00 92.62 303 PRO A N 1
ATOM 2200 C CA . PRO A 1 303 ? 28.169 -4.531 -37.547 1.00 92.62 303 PRO A CA 1
ATOM 2201 C C . PRO A 1 303 ? 28.193 -5.727 -36.592 1.00 92.62 303 PRO A C 1
ATOM 2203 O O . PRO A 1 303 ? 27.311 -6.587 -36.599 1.00 92.62 303 PRO A O 1
ATOM 2206 N N . SER A 1 304 ? 29.177 -5.730 -35.703 1.00 92.56 304 SER A N 1
ATOM 2207 C CA . SER A 1 304 ? 29.141 -6.491 -34.457 1.00 92.56 304 SER A CA 1
ATOM 2208 C C . SER A 1 304 ? 29.171 -5.512 -33.292 1.00 92.56 304 SER A C 1
ATOM 2210 O O . SER A 1 304 ? 29.756 -4.436 -33.394 1.00 92.56 304 SER A O 1
ATOM 2212 N N . ALA A 1 305 ? 28.514 -5.845 -32.189 1.00 93.75 305 ALA A N 1
ATOM 2213 C CA . ALA A 1 305 ? 28.539 -5.006 -31.004 1.00 93.75 305 ALA A CA 1
ATOM 2214 C C . ALA A 1 305 ? 28.636 -5.875 -29.760 1.00 93.75 305 ALA A C 1
ATOM 2216 O O . ALA A 1 305 ? 27.964 -6.903 -29.652 1.00 93.75 305 ALA A O 1
ATOM 2217 N N . VAL A 1 306 ? 29.495 -5.454 -28.841 1.00 94.94 306 VAL A N 1
ATOM 2218 C CA . VAL A 1 306 ? 29.769 -6.162 -27.595 1.00 94.94 306 VAL A CA 1
ATOM 2219 C C . VAL A 1 306 ? 29.546 -5.203 -26.440 1.00 94.94 306 VAL A C 1
ATOM 2221 O O . VAL A 1 306 ? 30.073 -4.092 -26.440 1.00 94.94 306 VAL A O 1
ATOM 2224 N N . LEU A 1 307 ? 28.742 -5.622 -25.470 1.00 93.44 307 LEU A N 1
ATOM 2225 C CA . LEU A 1 307 ? 28.435 -4.833 -24.287 1.00 93.44 307 LEU A CA 1
ATOM 2226 C C . LEU A 1 307 ? 29.352 -5.254 -23.142 1.00 93.44 307 LEU A C 1
ATOM 2228 O O . LEU A 1 307 ? 29.436 -6.436 -22.801 1.00 93.44 307 LEU A O 1
ATOM 2232 N N . HIS A 1 308 ? 29.997 -4.266 -22.538 1.00 92.75 308 HIS A N 1
ATOM 2233 C CA . HIS A 1 308 ? 30.853 -4.408 -21.372 1.00 92.75 308 HIS A CA 1
ATOM 2234 C C . HIS A 1 308 ? 30.277 -3.588 -20.224 1.00 92.75 308 HIS A C 1
ATOM 2236 O O . HIS A 1 308 ? 29.997 -2.403 -20.396 1.00 92.75 308 HIS A O 1
ATOM 2242 N N . MET A 1 309 ? 30.134 -4.192 -19.050 1.00 88.19 309 MET A N 1
ATOM 2243 C CA . MET A 1 309 ? 29.858 -3.434 -17.835 1.00 88.19 309 MET A CA 1
ATOM 2244 C C . MET A 1 309 ? 31.175 -2.854 -17.316 1.00 88.19 309 MET A C 1
ATOM 2246 O O . MET A 1 309 ? 32.167 -3.574 -17.209 1.00 88.19 309 MET A O 1
ATOM 2250 N N . THR A 1 310 ? 31.218 -1.549 -17.051 1.00 87.31 310 THR A N 1
ATOM 2251 C CA . THR A 1 310 ? 32.462 -0.876 -16.635 1.00 87.31 310 THR A CA 1
ATOM 2252 C C . THR A 1 310 ? 32.661 -0.881 -15.124 1.00 87.31 310 THR A C 1
ATOM 2254 O O . THR A 1 310 ? 33.780 -0.699 -14.659 1.00 87.31 310 THR A O 1
ATOM 2257 N N . GLU A 1 311 ? 31.588 -1.085 -14.361 1.00 76.56 311 GLU A N 1
ATOM 2258 C CA . GLU A 1 311 ? 31.611 -1.049 -12.891 1.00 76.56 311 GLU A CA 1
ATOM 2259 C C . GLU A 1 311 ? 31.846 -2.424 -12.253 1.00 76.56 311 GLU A C 1
ATOM 2261 O O . GLU A 1 311 ? 32.363 -2.500 -11.141 1.00 76.56 311 GLU A O 1
ATOM 2266 N N . HIS A 1 312 ? 31.512 -3.514 -12.952 1.00 75.00 312 HIS A N 1
ATOM 2267 C CA . HIS A 1 312 ? 31.648 -4.876 -12.440 1.00 75.00 312 HIS A CA 1
ATOM 2268 C C . HIS A 1 312 ? 32.199 -5.828 -13.504 1.00 75.00 312 HIS A C 1
ATOM 2270 O O . HIS A 1 312 ? 31.828 -5.764 -14.676 1.00 75.00 312 HIS A O 1
ATOM 2276 N N . THR A 1 313 ? 33.064 -6.751 -13.082 1.00 82.94 313 THR A N 1
ATOM 2277 C CA . THR A 1 313 ? 33.634 -7.777 -13.961 1.00 82.94 313 THR A CA 1
ATOM 2278 C C . THR A 1 313 ? 32.589 -8.842 -14.275 1.00 82.94 313 THR A C 1
ATOM 2280 O O . THR A 1 313 ? 32.190 -9.607 -13.400 1.00 82.94 313 THR A O 1
ATOM 2283 N N . MET A 1 314 ? 32.182 -8.928 -15.539 1.00 83.31 314 MET A N 1
ATOM 2284 C CA . MET A 1 314 ? 31.272 -9.957 -16.038 1.00 83.31 314 MET A CA 1
ATOM 2285 C C . MET A 1 314 ? 31.637 -10.365 -17.472 1.00 83.31 314 MET A C 1
ATOM 2287 O O . MET A 1 314 ? 32.297 -9.590 -18.174 1.00 83.31 314 MET A O 1
ATOM 2291 N N . PRO A 1 315 ? 31.201 -11.550 -17.941 1.00 86.94 315 PRO A N 1
ATOM 2292 C CA . PRO A 1 315 ? 31.333 -11.916 -19.343 1.00 86.94 315 PRO A CA 1
ATOM 2293 C C . PRO A 1 315 ? 30.650 -10.882 -20.251 1.00 86.94 315 PRO A C 1
ATOM 2295 O O . PRO A 1 315 ? 29.537 -10.444 -19.945 1.00 86.94 315 PRO A O 1
ATOM 2298 N N . PRO A 1 316 ? 31.288 -10.485 -21.363 1.00 89.88 316 PRO A N 1
ATOM 2299 C CA . PRO A 1 316 ? 30.695 -9.531 -22.284 1.00 89.88 316 PRO A CA 1
ATOM 2300 C C . PRO A 1 316 ? 29.462 -10.112 -22.982 1.00 89.88 316 PRO A C 1
ATOM 2302 O O . PRO A 1 316 ? 29.406 -11.304 -23.288 1.00 89.88 316 PRO A O 1
ATOM 2305 N N . ILE A 1 317 ? 28.487 -9.254 -23.282 1.00 90.19 317 ILE A N 1
ATOM 2306 C CA . ILE A 1 317 ? 27.263 -9.653 -23.987 1.00 90.19 317 ILE A CA 1
ATOM 2307 C C . ILE A 1 317 ? 27.416 -9.312 -25.468 1.00 90.19 317 ILE A C 1
ATOM 2309 O O . ILE A 1 317 ? 27.476 -8.142 -25.845 1.00 90.19 317 ILE A O 1
ATOM 2313 N N . GLN A 1 318 ? 27.455 -10.337 -26.315 1.00 93.56 318 GLN A N 1
ATOM 2314 C CA . GLN A 1 318 ? 27.494 -10.178 -27.767 1.00 93.56 318 GLN A CA 1
ATOM 2315 C C . GLN A 1 318 ? 26.084 -9.887 -28.303 1.00 93.56 318 GLN A C 1
ATOM 2317 O O . GLN A 1 318 ? 25.151 -10.658 -28.070 1.00 93.56 318 GLN A O 1
ATOM 2322 N N . LEU A 1 319 ? 25.917 -8.799 -29.055 1.00 92.56 319 LEU A N 1
ATOM 2323 C CA . LEU A 1 319 ? 24.671 -8.513 -29.762 1.00 92.56 319 LEU A CA 1
ATOM 2324 C C . LEU A 1 319 ? 24.602 -9.296 -31.073 1.00 92.56 319 LEU A C 1
ATOM 2326 O O . LEU A 1 319 ? 25.550 -9.311 -31.858 1.00 92.56 319 LEU A O 1
ATOM 2330 N N . THR A 1 320 ? 23.447 -9.913 -31.320 1.00 90.88 320 THR A N 1
ATOM 2331 C CA . THR A 1 320 ? 23.146 -10.591 -32.585 1.00 90.88 320 THR A CA 1
ATOM 2332 C C . THR A 1 320 ? 22.246 -9.693 -33.422 1.00 90.88 320 THR A C 1
ATOM 2334 O O . THR A 1 320 ? 21.129 -9.377 -33.010 1.00 90.88 320 THR A O 1
ATOM 2337 N N . PHE A 1 321 ? 22.739 -9.264 -34.583 1.00 92.75 321 PHE A N 1
ATOM 2338 C CA . PHE A 1 321 ? 22.019 -8.350 -35.465 1.00 92.75 321 PHE A CA 1
ATOM 2339 C C . PHE A 1 321 ? 21.215 -9.087 -36.533 1.00 92.75 321 PHE A C 1
ATOM 2341 O O . PHE A 1 321 ? 21.692 -10.033 -37.155 1.00 92.75 321 PHE A O 1
ATOM 2348 N N . THR A 1 322 ? 20.016 -8.579 -36.799 1.00 91.06 322 THR A N 1
ATOM 2349 C CA . THR A 1 322 ? 19.174 -8.955 -37.935 1.00 91.06 322 THR A CA 1
ATOM 2350 C C . THR A 1 322 ? 19.147 -7.802 -38.934 1.00 91.06 322 THR A C 1
ATOM 2352 O O . THR A 1 322 ? 18.958 -6.643 -38.551 1.00 91.06 322 THR A O 1
ATOM 2355 N N . ARG A 1 323 ? 19.355 -8.103 -40.219 1.00 92.75 323 ARG A N 1
ATOM 2356 C CA . ARG A 1 323 ? 19.429 -7.103 -41.292 1.00 92.75 323 ARG A CA 1
ATOM 2357 C C . ARG A 1 323 ? 18.062 -6.875 -41.932 1.00 92.75 323 ARG A C 1
ATOM 2359 O O . ARG A 1 323 ? 17.404 -7.828 -42.333 1.00 92.75 323 ARG A O 1
ATOM 2366 N N . THR A 1 324 ? 17.689 -5.610 -42.102 1.00 88.12 324 THR A N 1
ATOM 2367 C CA . THR A 1 324 ? 16.552 -5.162 -42.918 1.00 88.12 324 THR A CA 1
ATOM 2368 C C . THR A 1 324 ? 17.014 -3.989 -43.790 1.00 88.12 324 THR A C 1
ATOM 2370 O O . THR A 1 324 ? 17.134 -2.861 -43.317 1.00 88.12 324 THR A O 1
ATOM 2373 N N . GLY A 1 325 ? 17.335 -4.242 -45.064 1.00 86.50 325 GLY A N 1
ATOM 2374 C CA . GLY A 1 325 ? 17.904 -3.220 -45.959 1.00 86.50 325 GLY A CA 1
ATOM 2375 C C . GLY A 1 325 ? 19.329 -2.795 -45.562 1.00 86.50 325 GLY A C 1
ATOM 2376 O O . GLY A 1 325 ? 20.211 -3.648 -45.425 1.00 86.50 325 GLY A O 1
ATOM 2377 N N . SER A 1 326 ? 19.561 -1.487 -45.394 1.00 85.12 326 SER A N 1
ATOM 2378 C CA . SER A 1 326 ? 20.809 -0.893 -44.865 1.00 85.12 326 SER A CA 1
ATOM 2379 C C . SER A 1 326 ? 20.872 -0.863 -43.331 1.00 85.12 326 SER A C 1
ATOM 2381 O O . SER A 1 326 ? 21.868 -0.429 -42.755 1.00 85.12 326 SER A O 1
A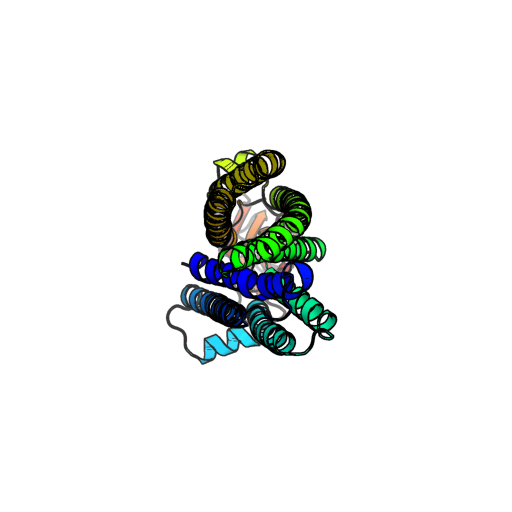TOM 2383 N N . VAL A 1 327 ? 19.813 -1.319 -42.655 1.00 91.38 327 VAL A N 1
ATOM 2384 C CA . VAL A 1 327 ? 19.662 -1.195 -41.206 1.00 91.38 327 VAL A CA 1
ATOM 2385 C C . VAL A 1 327 ? 19.825 -2.551 -40.531 1.00 91.38 327 VAL A C 1
ATOM 2387 O O . VAL A 1 327 ? 19.194 -3.543 -40.901 1.00 91.38 327 VAL A O 1
ATOM 2390 N N . TYR A 1 328 ? 20.644 -2.575 -39.489 1.00 94.44 328 TYR A N 1
ATOM 2391 C CA . TYR A 1 328 ? 20.874 -3.708 -38.609 1.00 94.44 328 TYR A CA 1
ATOM 2392 C C . TYR A 1 328 ? 20.219 -3.436 -37.263 1.00 94.44 328 TYR A C 1
ATOM 2394 O O . TYR A 1 328 ? 20.433 -2.389 -36.654 1.00 94.44 328 TYR A O 1
ATOM 2402 N N . THR A 1 329 ? 19.420 -4.387 -36.793 1.00 94.38 329 THR A N 1
ATOM 2403 C CA . THR A 1 329 ? 18.724 -4.287 -35.507 1.00 94.38 329 THR A CA 1
ATOM 2404 C C . THR A 1 329 ? 19.116 -5.435 -34.596 1.00 94.38 329 THR A C 1
ATOM 2406 O O . THR A 1 329 ? 19.215 -6.575 -35.043 1.00 94.38 329 THR A O 1
ATOM 2409 N N . ALA A 1 330 ? 19.354 -5.146 -33.323 1.00 92.94 330 ALA A N 1
ATOM 2410 C CA . ALA A 1 330 ? 19.581 -6.152 -32.294 1.00 92.94 330 ALA A CA 1
ATOM 2411 C C . ALA A 1 330 ? 18.760 -5.807 -31.055 1.00 92.94 330 ALA A C 1
ATOM 2413 O O . ALA A 1 330 ? 18.501 -4.636 -30.773 1.00 92.94 330 ALA A O 1
ATOM 2414 N N . ARG A 1 331 ? 18.366 -6.830 -30.299 1.00 92.12 331 ARG A N 1
ATOM 2415 C CA . ARG A 1 331 ? 17.671 -6.667 -29.023 1.00 92.12 331 ARG A CA 1
ATOM 2416 C C . ARG A 1 331 ? 18.272 -7.619 -28.003 1.00 92.12 331 ARG A C 1
ATOM 2418 O O . ARG A 1 331 ? 18.523 -8.779 -28.314 1.00 92.12 331 ARG A O 1
ATOM 2425 N N . THR A 1 332 ? 18.503 -7.126 -26.796 1.00 89.50 332 THR A N 1
ATOM 2426 C CA . THR A 1 332 ? 18.953 -7.928 -25.657 1.00 89.50 332 THR A CA 1
ATOM 2427 C C . THR A 1 332 ? 18.347 -7.392 -24.365 1.00 89.50 332 THR A C 1
ATOM 2429 O O . THR A 1 332 ? 17.694 -6.347 -24.359 1.00 89.50 332 THR A O 1
ATOM 2432 N N . ARG A 1 333 ? 18.565 -8.100 -23.259 1.00 86.56 333 ARG A N 1
ATOM 2433 C CA . ARG A 1 333 ? 18.182 -7.644 -21.927 1.00 86.56 333 ARG A CA 1
ATOM 2434 C C . ARG A 1 333 ? 19.406 -7.499 -21.036 1.00 86.56 333 ARG A C 1
ATOM 2436 O O . ARG A 1 333 ? 20.220 -8.413 -20.933 1.00 86.56 333 ARG A O 1
ATOM 2443 N N . LEU A 1 334 ? 19.504 -6.345 -20.394 1.00 84.44 334 LEU A N 1
ATOM 2444 C CA . LEU A 1 334 ? 20.471 -6.018 -19.363 1.00 84.44 334 LEU A CA 1
ATOM 2445 C C . LEU A 1 334 ? 19.817 -6.236 -18.003 1.00 84.44 334 LEU A C 1
ATOM 2447 O O . LEU A 1 334 ? 18.769 -5.672 -17.699 1.00 84.44 334 LEU A O 1
ATOM 2451 N N . TRP A 1 335 ? 20.441 -7.088 -17.200 1.00 76.88 335 TRP A N 1
ATOM 2452 C CA . TRP A 1 335 ? 19.913 -7.521 -15.905 1.00 76.88 335 TRP A CA 1
ATOM 2453 C C . TRP A 1 335 ? 20.491 -6.724 -14.733 1.00 76.88 335 TRP A C 1
ATOM 2455 O O . TRP A 1 335 ? 20.054 -6.896 -13.601 1.00 76.88 335 TRP A O 1
ATOM 2465 N N . MET A 1 336 ? 21.467 -5.854 -15.004 1.00 72.62 336 MET A N 1
ATOM 2466 C CA . MET A 1 336 ? 22.143 -5.034 -14.004 1.00 72.62 336 MET A CA 1
ATOM 2467 C C . MET A 1 336 ? 22.111 -3.561 -14.405 1.00 72.62 336 MET A C 1
ATOM 2469 O O . MET A 1 336 ? 22.468 -3.202 -15.532 1.00 72.62 336 MET A O 1
ATOM 2473 N N . SER A 1 337 ? 21.710 -2.715 -13.458 1.00 79.44 337 SER A N 1
ATOM 2474 C CA . SER A 1 337 ? 21.887 -1.264 -13.525 1.00 79.44 337 SER A CA 1
ATOM 2475 C C . SER A 1 337 ? 23.365 -0.905 -13.379 1.00 79.44 337 SER A C 1
ATOM 2477 O O . SER A 1 337 ? 24.097 -1.606 -12.682 1.00 79.44 337 SER A O 1
ATOM 2479 N N . GLY A 1 338 ? 23.788 0.196 -13.987 1.00 80.94 338 GLY A N 1
ATOM 2480 C CA . GLY A 1 338 ? 25.149 0.709 -13.874 1.00 80.94 338 GLY A CA 1
ATOM 2481 C C . GLY A 1 338 ? 25.662 1.322 -15.169 1.00 80.94 338 GLY A C 1
ATOM 2482 O O . GLY A 1 338 ? 24.925 1.481 -16.150 1.00 80.94 338 GLY A O 1
ATOM 2483 N N . ALA A 1 339 ? 26.949 1.652 -15.170 1.00 84.62 339 ALA A N 1
ATOM 2484 C CA . ALA A 1 339 ? 27.643 2.115 -16.362 1.00 84.62 339 ALA A CA 1
ATOM 2485 C C . ALA A 1 339 ? 28.038 0.932 -17.264 1.00 84.62 339 ALA A C 1
ATOM 2487 O O . ALA A 1 339 ? 28.699 -0.031 -16.857 1.00 84.62 339 ALA A O 1
ATOM 2488 N N . TRP A 1 340 ? 27.618 1.029 -18.520 1.00 91.88 340 TRP A N 1
ATOM 2489 C CA . TRP A 1 340 ? 27.887 0.080 -19.588 1.00 91.88 340 TRP A CA 1
ATOM 2490 C C . TRP A 1 340 ? 28.596 0.782 -20.747 1.00 91.88 340 TRP A C 1
ATOM 2492 O O . TRP A 1 340 ? 28.534 1.998 -20.923 1.00 91.88 340 TRP A O 1
ATOM 2502 N N . LYS A 1 341 ? 29.262 -0.005 -21.582 1.00 93.38 341 LYS A N 1
ATOM 2503 C CA . LYS A 1 341 ? 29.922 0.448 -22.801 1.00 93.38 341 LYS A CA 1
ATOM 2504 C C . LYS A 1 341 ? 29.618 -0.530 -23.923 1.00 93.38 341 LYS A C 1
ATOM 2506 O O . LYS A 1 341 ? 29.867 -1.724 -23.778 1.00 93.38 341 LYS A O 1
ATOM 2511 N N . ALA A 1 342 ? 29.090 -0.031 -25.032 1.00 95.00 342 ALA A N 1
ATOM 2512 C CA . ALA A 1 342 ? 28.904 -0.803 -26.250 1.00 95.00 342 ALA A CA 1
ATOM 2513 C C . ALA A 1 342 ? 30.071 -0.549 -27.204 1.00 95.00 342 ALA A C 1
ATOM 2515 O O . ALA A 1 342 ? 30.208 0.546 -27.743 1.00 95.00 342 ALA A O 1
ATOM 2516 N N . THR A 1 343 ? 30.897 -1.564 -27.436 1.00 95.44 343 THR A N 1
ATOM 2517 C CA . THR A 1 343 ? 31.945 -1.521 -28.456 1.00 95.44 343 THR A CA 1
ATOM 2518 C C . THR A 1 343 ? 31.354 -2.000 -29.775 1.00 95.44 343 THR A C 1
ATOM 2520 O O . THR A 1 343 ? 31.107 -3.194 -29.951 1.00 95.44 343 THR A O 1
ATOM 2523 N N . VAL A 1 344 ? 31.103 -1.070 -30.694 1.00 94.38 344 VAL A N 1
ATOM 2524 C CA . VAL A 1 344 ? 30.566 -1.334 -32.035 1.00 94.38 344 VAL A CA 1
ATOM 2525 C C . VAL A 1 344 ? 31.724 -1.471 -33.013 1.00 94.38 344 VAL A C 1
ATOM 2527 O O . VAL A 1 344 ? 32.577 -0.591 -33.097 1.00 94.38 344 VAL A O 1
ATOM 2530 N N . ARG A 1 345 ? 31.750 -2.562 -33.776 1.00 92.62 345 ARG A N 1
ATOM 2531 C CA . ARG A 1 345 ? 32.747 -2.845 -34.808 1.00 92.62 345 ARG A CA 1
ATOM 2532 C C . ARG A 1 345 ? 32.097 -3.025 -36.164 1.00 92.62 345 ARG A C 1
ATOM 2534 O O . ARG A 1 345 ? 31.113 -3.749 -36.292 1.00 92.62 345 ARG A O 1
ATOM 2541 N N . VAL A 1 346 ? 32.710 -2.423 -37.173 1.00 89.25 346 VAL A N 1
ATOM 2542 C CA . VAL A 1 346 ? 32.421 -2.667 -38.586 1.00 89.25 346 VAL A CA 1
ATOM 2543 C C . VAL A 1 346 ? 33.765 -2.916 -39.263 1.00 89.25 346 VAL A C 1
ATOM 2545 O O . VAL A 1 346 ? 34.659 -2.066 -39.193 1.00 89.25 346 VAL A O 1
ATOM 2548 N N . ASN A 1 347 ? 33.919 -4.090 -39.880 1.00 85.81 347 ASN A N 1
ATOM 2549 C CA . ASN A 1 347 ? 35.211 -4.599 -40.358 1.00 85.81 347 ASN A CA 1
ATOM 2550 C C . ASN A 1 347 ? 36.265 -4.568 -39.223 1.00 85.81 347 ASN A C 1
ATOM 2552 O O . ASN A 1 347 ? 35.960 -4.984 -38.106 1.00 85.81 347 ASN A O 1
ATOM 2556 N N . ASP A 1 348 ? 37.463 -4.030 -39.476 1.00 84.50 348 ASP A N 1
ATOM 2557 C CA . ASP A 1 348 ? 38.568 -3.962 -38.500 1.00 84.50 348 ASP A CA 1
ATOM 2558 C C . ASP A 1 348 ? 38.580 -2.682 -37.645 1.00 84.50 348 ASP A C 1
ATOM 2560 O O . ASP A 1 348 ? 39.525 -2.423 -36.900 1.00 84.50 348 ASP A O 1
ATOM 2564 N N . THR A 1 349 ? 37.534 -1.856 -37.730 1.00 89.25 349 THR A N 1
ATOM 2565 C CA . THR A 1 349 ? 37.447 -0.589 -36.984 1.00 89.25 349 THR A CA 1
ATOM 2566 C C . THR A 1 349 ? 36.353 -0.627 -35.925 1.00 89.25 349 THR A C 1
ATOM 2568 O O . THR A 1 349 ? 35.281 -1.194 -36.147 1.00 89.25 349 THR A O 1
ATOM 2571 N N . ALA A 1 350 ? 36.623 -0.016 -34.767 1.00 91.88 350 ALA A N 1
ATOM 2572 C CA . ALA A 1 350 ? 35.753 -0.036 -33.596 1.00 91.88 350 ALA A CA 1
ATOM 2573 C C . ALA A 1 350 ? 35.471 1.373 -33.060 1.00 91.88 350 ALA A C 1
ATOM 2575 O O . ALA A 1 350 ? 36.324 2.254 -33.141 1.00 91.88 350 ALA A O 1
ATOM 2576 N N . THR A 1 351 ? 34.307 1.554 -32.444 1.00 92.88 351 THR A N 1
ATOM 2577 C CA . THR A 1 351 ? 33.975 2.721 -31.624 1.00 92.88 351 THR A CA 1
ATOM 2578 C C . THR A 1 351 ? 33.323 2.275 -30.320 1.00 92.88 351 THR A C 1
ATOM 2580 O O . THR A 1 351 ? 32.658 1.240 -30.278 1.00 92.88 351 THR A O 1
ATOM 2583 N N . ASP A 1 352 ? 33.505 3.061 -29.266 1.00 93.44 352 ASP A N 1
ATOM 2584 C CA . ASP A 1 352 ? 32.910 2.818 -27.958 1.00 93.44 352 ASP A CA 1
ATOM 2585 C C . ASP A 1 352 ? 31.789 3.827 -27.702 1.00 93.44 352 ASP A C 1
ATOM 2587 O O . ASP A 1 352 ? 32.005 5.038 -27.747 1.00 93.44 352 ASP A O 1
ATOM 2591 N N . VAL A 1 353 ? 30.597 3.322 -27.391 1.00 92.31 353 VAL A N 1
ATOM 2592 C CA . VAL A 1 353 ? 29.420 4.126 -27.057 1.00 92.31 353 VAL A CA 1
ATOM 2593 C C . VAL A 1 353 ? 29.085 3.915 -25.578 1.00 92.31 353 VAL A C 1
ATOM 2595 O O . VAL A 1 353 ? 28.778 2.785 -25.183 1.00 92.31 353 VAL A O 1
ATOM 2598 N N . PRO A 1 354 ? 29.162 4.955 -24.729 1.00 91.12 354 PRO A N 1
ATOM 2599 C CA . PRO A 1 354 ? 28.804 4.831 -23.322 1.00 91.12 354 PRO A CA 1
ATOM 2600 C C . PRO A 1 354 ? 27.287 4.678 -23.172 1.00 91.12 354 PRO A C 1
ATOM 2602 O O . PRO A 1 354 ? 26.519 5.421 -23.777 1.00 91.12 354 PRO A O 1
ATOM 2605 N N . LEU A 1 355 ? 26.855 3.736 -22.339 1.00 87.00 355 LEU A N 1
ATOM 2606 C CA . LEU A 1 355 ? 25.455 3.458 -22.031 1.00 87.00 355 LEU A CA 1
ATOM 2607 C C . LEU A 1 355 ? 25.254 3.553 -20.518 1.00 87.00 355 LEU A C 1
ATOM 2609 O O . LEU A 1 355 ? 25.999 2.957 -19.749 1.00 87.00 355 LEU A O 1
ATOM 2613 N N . ASN A 1 356 ? 24.235 4.285 -20.074 1.00 80.25 356 ASN A N 1
ATOM 2614 C CA . ASN A 1 356 ? 23.901 4.382 -18.654 1.00 80.25 356 ASN A CA 1
ATOM 2615 C C . ASN A 1 356 ? 22.572 3.679 -18.390 1.00 80.25 356 ASN A C 1
ATOM 2617 O O . ASN A 1 356 ? 21.519 4.167 -18.799 1.00 80.25 356 ASN A O 1
ATOM 2621 N N . VAL A 1 357 ? 22.633 2.532 -17.714 1.00 75.44 357 VAL A N 1
ATOM 2622 C CA . VAL A 1 357 ? 21.462 1.712 -17.393 1.00 75.44 357 VAL A CA 1
ATOM 2623 C C . VAL A 1 357 ? 21.009 2.071 -15.987 1.00 75.44 357 VAL A C 1
ATOM 2625 O O . VAL A 1 357 ? 21.760 1.880 -15.033 1.00 75.44 357 VAL A O 1
ATOM 2628 N N . ARG A 1 358 ? 19.807 2.637 -15.865 1.00 64.25 358 ARG A N 1
ATOM 2629 C CA . ARG A 1 358 ? 19.254 3.107 -14.589 1.00 64.25 358 ARG A CA 1
ATOM 2630 C C . ARG A 1 358 ? 18.277 2.124 -13.977 1.00 64.25 358 ARG A C 1
ATOM 2632 O O . ARG A 1 358 ? 17.481 1.545 -14.748 1.00 64.25 358 ARG A O 1
#

Foldseek 3Di:
DLLQLQLLLLQLLLQQLLVVLCCQQQFPDNCDDLVSNVVSLVSNLSSLLVNLVVVCCVVPPDDDPVVSVCCLPVPPLNVLSVLLNVLSVQLSVLSVDDPVSPVVNVVSSLSNQLSVLCNLDPDDDPVLSVLSSQLSNLLSNLLSLLCSLLVDDDDPVSSVSSVVSSLVSNVVSVVSNVVSVVVVCVVQAPDPVLLVVDPLNVLVVQLVVLVVVLVVLSVVLVVCVVPPPDPVVNSVSSVVSSVSSSVNSSSVSVNSPGHRDDPFPFFPKQWDWDAAPNHIKTKIWTATPQFKIKIKIQDQADKKKWKDAPPDDDDIDTWDWDDDPRITMTIDGDPDFHKMWIWMDDPPGTDIGIDGGD

Mean predicted aligned error: 11.78 Å

Nearest PDB structures (foldseek):
  6u1s-assembly1_A  TM=1.968E-01  e=9.729E-01  synthetic construct
  8wpg-assembly1_B  TM=2.797E-01  e=3.550E+00  Homo sapiens
  6ob7-assembly1_A  TM=2.606E-01  e=3.390E+00  Homo sapiens

Organism: NCBI:txid694435

InterPro domains:
  IPR008457 Copper resistance protein D domain [PF05425] (163-255)
  IPR032694 Copper transport protein C/D [PTHR34820] (5-272)